Protein AF-A0A1I0MR06-F1 (afdb_monomer_lite)

Structure (mmCIF, N/CA/C/O backbone):
data_AF-A0A1I0MR06-F1
#
_entry.id   AF-A0A1I0MR06-F1
#
loop_
_atom_site.group_PDB
_atom_site.id
_atom_site.type_symbol
_atom_site.label_atom_id
_atom_site.label_alt_id
_atom_site.label_comp_id
_atom_site.label_asym_id
_atom_site.label_entity_id
_atom_site.label_seq_id
_atom_site.pdbx_PDB_ins_code
_atom_site.Cartn_x
_atom_site.Cartn_y
_atom_site.Cartn_z
_atom_site.occupancy
_atom_site.B_iso_or_equiv
_atom_site.auth_seq_id
_atom_site.auth_comp_id
_atom_site.auth_asym_id
_atom_site.auth_atom_id
_atom_site.pdbx_PDB_model_num
ATOM 1 N N . MET A 1 1 ? -13.288 5.487 39.002 1.00 50.72 1 MET A N 1
ATOM 2 C CA . MET A 1 1 ? -13.204 6.489 37.911 1.00 50.72 1 MET A CA 1
ATOM 3 C C . MET A 1 1 ? -11.784 6.745 37.372 1.00 50.72 1 MET A C 1
ATOM 5 O O . MET A 1 1 ? -11.658 7.368 36.327 1.00 50.72 1 MET A O 1
ATOM 9 N N . THR A 1 2 ? -10.704 6.260 37.999 1.00 58.84 2 THR A N 1
ATOM 10 C CA . THR A 1 2 ? -9.310 6.475 37.533 1.00 58.84 2 THR A CA 1
ATOM 11 C C . THR A 1 2 ? -8.842 5.457 36.480 1.00 58.84 2 THR A C 1
ATOM 13 O O . THR A 1 2 ? -8.195 5.826 35.507 1.00 58.84 2 THR A O 1
ATOM 16 N N . ASN A 1 3 ? -9.241 4.186 36.611 1.00 60.47 3 ASN A N 1
ATOM 17 C CA . ASN A 1 3 ? -8.725 3.089 35.775 1.00 60.47 3 ASN A CA 1
ATOM 18 C C . ASN A 1 3 ? -9.243 3.088 34.316 1.00 60.47 3 ASN A C 1
ATOM 20 O O . ASN A 1 3 ? -8.498 2.770 33.390 1.00 60.47 3 ASN A O 1
ATOM 24 N N . GLU A 1 4 ? -10.509 3.447 34.076 1.00 62.19 4 GLU A N 1
ATOM 25 C CA . GLU A 1 4 ? -11.076 3.517 32.712 1.00 62.19 4 GLU A CA 1
ATOM 26 C C . GLU A 1 4 ? -10.505 4.683 31.902 1.00 62.19 4 GLU A C 1
ATOM 28 O O . GLU A 1 4 ? -10.145 4.518 30.734 1.00 62.19 4 GLU A O 1
ATOM 33 N N . ASN A 1 5 ? -10.326 5.836 32.551 1.00 69.75 5 ASN A N 1
ATOM 34 C CA . ASN A 1 5 ? -9.701 7.007 31.943 1.00 69.75 5 ASN A CA 1
ATOM 35 C C . ASN A 1 5 ? -8.238 6.735 31.548 1.00 69.75 5 ASN A C 1
ATOM 37 O O . ASN A 1 5 ? -7.797 7.154 30.475 1.00 69.75 5 ASN A O 1
ATOM 41 N N . GLU A 1 6 ? -7.494 5.965 32.348 1.00 76.44 6 GLU A N 1
ATOM 42 C CA . GLU A 1 6 ? -6.132 5.540 32.003 1.00 76.44 6 GLU A CA 1
ATOM 43 C C . GLU A 1 6 ? -6.080 4.574 30.811 1.00 76.44 6 GLU A C 1
ATOM 45 O O . GLU A 1 6 ? -5.211 4.707 29.941 1.00 76.44 6 GLU A O 1
ATOM 50 N N . LYS A 1 7 ? -7.013 3.616 30.721 1.00 76.38 7 LYS A N 1
ATOM 51 C CA . LYS A 1 7 ? -7.102 2.692 29.575 1.00 76.38 7 LYS A CA 1
ATOM 52 C C . LYS A 1 7 ? -7.414 3.441 28.276 1.00 76.38 7 LYS A C 1
ATOM 54 O O . LYS A 1 7 ? -6.739 3.216 27.269 1.00 76.38 7 LYS A O 1
ATOM 59 N N . LEU A 1 8 ? -8.354 4.386 28.309 1.00 74.31 8 LEU A N 1
ATOM 60 C CA . LEU A 1 8 ? -8.684 5.247 27.166 1.00 74.31 8 LEU A CA 1
ATOM 61 C C . LEU A 1 8 ? -7.497 6.112 26.720 1.00 74.31 8 LEU A C 1
ATOM 63 O O . LEU A 1 8 ? -7.237 6.251 25.522 1.00 74.31 8 LEU A O 1
ATOM 67 N N . LEU A 1 9 ? -6.730 6.656 27.668 1.00 79.31 9 LEU A N 1
ATOM 68 C CA . LEU A 1 9 ? -5.516 7.418 27.369 1.00 79.31 9 LEU A CA 1
ATOM 69 C C . LEU A 1 9 ? -4.440 6.560 26.691 1.00 79.31 9 LEU A C 1
ATOM 71 O O . LEU A 1 9 ? -3.815 7.022 25.732 1.00 79.31 9 LEU A O 1
ATOM 75 N N . LYS A 1 10 ? -4.250 5.306 27.127 1.00 82.94 10 LYS A N 1
ATOM 76 C CA . LYS A 1 10 ? -3.321 4.364 26.479 1.00 82.94 10 LYS A CA 1
ATOM 77 C C . LYS A 1 10 ? -3.727 4.079 25.034 1.00 82.94 10 LYS A C 1
ATOM 79 O O . LYS A 1 10 ? -2.883 4.193 24.148 1.00 82.94 10 LYS A O 1
ATOM 84 N N . VAL A 1 11 ? -5.009 3.806 24.776 1.00 80.00 11 VAL A N 1
ATOM 85 C CA . VAL A 1 11 ? -5.520 3.569 23.413 1.00 80.00 11 VAL A CA 1
ATOM 86 C C . VAL A 1 11 ? -5.299 4.795 22.526 1.00 80.00 11 VAL A C 1
ATOM 88 O O . VAL A 1 11 ? -4.736 4.672 21.440 1.00 80.00 11 VAL A O 1
ATOM 91 N N . LYS A 1 12 ? -5.621 6.002 23.009 1.00 79.75 12 LYS A N 1
ATOM 92 C CA . LYS A 1 12 ? -5.362 7.249 22.267 1.00 79.75 12 LYS A CA 1
ATOM 93 C C . LYS A 1 12 ? -3.882 7.459 21.960 1.00 79.75 12 LYS A C 1
ATOM 95 O O . LYS A 1 12 ? -3.549 7.931 20.871 1.00 79.75 12 LYS A O 1
ATOM 100 N N . LYS A 1 13 ? -2.989 7.129 22.897 1.00 84.75 13 LYS A N 1
ATOM 101 C CA . LYS A 1 13 ? -1.538 7.218 22.687 1.00 84.75 13 LYS A CA 1
ATOM 102 C C . LYS A 1 13 ? -1.085 6.249 21.593 1.00 84.75 13 LYS A C 1
ATOM 104 O O . LYS A 1 13 ? -0.349 6.669 20.703 1.00 84.75 13 LYS A O 1
ATOM 109 N N . SER A 1 14 ? -1.583 5.013 21.602 1.00 85.75 14 SER A N 1
ATOM 110 C CA . SER A 1 14 ? -1.314 4.030 20.547 1.00 85.75 14 SER A CA 1
ATOM 111 C C . SER A 1 14 ? -1.846 4.486 19.188 1.00 85.75 14 SER A C 1
ATOM 113 O O . SER A 1 14 ? -1.098 4.479 18.217 1.00 85.75 14 SER A O 1
ATOM 115 N N . CYS A 1 15 ? -3.082 4.991 19.105 1.00 84.19 15 CYS A N 1
ATOM 116 C CA . CYS A 1 15 ? -3.634 5.532 17.857 1.00 84.19 15 CYS A CA 1
ATOM 117 C C . CYS A 1 15 ? -2.796 6.701 17.312 1.00 84.19 15 CYS A C 1
ATOM 119 O O . CYS A 1 15 ? -2.557 6.787 16.109 1.00 84.19 15 CYS A O 1
ATOM 121 N N . LYS A 1 16 ? -2.307 7.595 18.185 1.00 87.44 16 LYS A N 1
ATOM 122 C CA . LYS A 1 16 ? -1.395 8.678 17.784 1.00 87.44 16 LYS A CA 1
ATOM 123 C C . LYS A 1 16 ? -0.060 8.141 17.269 1.00 87.44 16 LYS A C 1
ATOM 125 O O . LYS A 1 16 ? 0.420 8.639 16.255 1.00 87.44 16 LYS A O 1
ATOM 130 N N . ALA A 1 17 ? 0.517 7.136 17.926 1.00 88.62 17 ALA A N 1
ATOM 131 C CA . ALA A 1 17 ? 1.753 6.504 17.473 1.00 88.62 17 ALA A CA 1
ATOM 132 C C . ALA A 1 17 ? 1.581 5.879 16.080 1.00 88.62 17 ALA A C 1
ATOM 134 O O . ALA A 1 17 ? 2.386 6.149 15.192 1.00 88.62 17 ALA A O 1
ATOM 135 N N . VAL A 1 18 ? 0.484 5.149 15.852 1.00 88.38 18 VAL A N 1
ATOM 136 C CA . VAL A 1 18 ? 0.168 4.569 14.537 1.00 88.38 18 VAL A CA 1
ATOM 137 C C . VAL A 1 18 ? 0.016 5.656 13.471 1.00 88.38 18 VAL A C 1
ATOM 139 O O . VAL A 1 18 ? 0.595 5.529 12.398 1.00 88.38 18 VAL A O 1
ATOM 142 N N . CYS A 1 19 ? -0.669 6.767 13.767 1.00 89.50 19 CYS A N 1
ATOM 143 C CA . CYS A 1 19 ? -0.759 7.905 12.845 1.00 89.50 19 CYS A CA 1
ATOM 144 C C . CYS A 1 19 ? 0.613 8.477 12.455 1.00 89.50 19 CYS A C 1
ATOM 146 O O . CYS A 1 19 ? 0.803 8.873 11.306 1.00 89.50 19 CYS A O 1
ATOM 148 N N . ILE A 1 20 ? 1.556 8.558 13.400 1.00 91.50 20 ILE A N 1
ATOM 149 C CA . ILE A 1 20 ? 2.910 9.064 13.137 1.00 91.50 20 ILE A CA 1
ATOM 150 C C . ILE A 1 20 ? 3.670 8.081 12.246 1.00 91.50 20 ILE A C 1
ATOM 152 O O . ILE A 1 20 ? 4.206 8.490 11.219 1.00 91.50 20 ILE A O 1
ATOM 156 N N . VAL A 1 21 ? 3.666 6.794 12.597 1.00 92.19 21 VAL A N 1
ATOM 157 C CA . VAL A 1 21 ? 4.351 5.748 11.823 1.00 92.19 21 VAL A CA 1
ATOM 158 C C . VAL A 1 21 ? 3.787 5.668 10.404 1.00 92.19 21 VAL A C 1
ATOM 160 O O . VAL A 1 21 ? 4.546 5.734 9.440 1.00 92.19 21 VAL A O 1
ATOM 163 N N . ALA A 1 22 ? 2.461 5.627 10.258 1.00 90.38 22 ALA A N 1
ATOM 164 C CA . ALA A 1 22 ? 1.805 5.601 8.954 1.00 90.38 22 ALA A CA 1
ATOM 165 C C . ALA A 1 22 ? 2.115 6.858 8.125 1.00 90.38 22 ALA A C 1
ATOM 167 O O . ALA A 1 22 ? 2.281 6.770 6.911 1.00 90.38 22 ALA A O 1
ATOM 168 N N . ARG A 1 23 ? 2.254 8.033 8.759 1.00 91.44 23 ARG A N 1
ATOM 169 C CA . ARG A 1 23 ? 2.648 9.269 8.066 1.00 91.44 23 ARG A CA 1
ATOM 170 C C . ARG A 1 23 ? 4.083 9.200 7.549 1.00 91.44 23 ARG A C 1
ATOM 172 O O . ARG A 1 23 ? 4.323 9.618 6.422 1.00 91.44 23 ARG A O 1
ATOM 179 N N . ILE A 1 24 ? 5.015 8.685 8.350 1.00 93.06 24 ILE A N 1
ATOM 180 C CA . ILE A 1 24 ? 6.414 8.506 7.937 1.00 93.06 24 ILE A CA 1
ATOM 181 C C . ILE A 1 24 ? 6.484 7.545 6.745 1.00 93.06 24 ILE A C 1
ATOM 183 O O . ILE A 1 24 ? 7.087 7.879 5.727 1.00 93.06 24 ILE A O 1
ATOM 187 N N . LEU A 1 25 ? 5.803 6.399 6.837 1.00 91.94 25 LEU A N 1
ATOM 188 C CA . LEU A 1 25 ? 5.733 5.421 5.749 1.00 91.94 25 LEU A CA 1
ATOM 189 C C . LEU A 1 25 ? 5.105 6.014 4.483 1.00 91.94 25 LEU A C 1
ATOM 191 O O . LEU A 1 25 ? 5.628 5.808 3.394 1.00 91.94 25 LEU A O 1
ATOM 195 N N . MET A 1 26 ? 4.033 6.797 4.609 1.00 91.25 26 MET A N 1
ATOM 196 C CA . MET A 1 26 ? 3.413 7.470 3.466 1.00 91.25 26 MET A CA 1
ATOM 197 C C . MET A 1 26 ? 4.386 8.419 2.759 1.00 91.25 26 MET A C 1
ATOM 199 O O . MET A 1 26 ? 4.486 8.382 1.538 1.00 91.25 26 MET A O 1
ATOM 203 N N . ILE A 1 27 ? 5.116 9.252 3.510 1.00 91.88 27 ILE A N 1
ATOM 204 C CA . ILE A 1 27 ? 6.098 10.184 2.936 1.00 91.88 27 ILE A CA 1
ATOM 205 C C . ILE A 1 27 ? 7.184 9.408 2.189 1.00 91.88 27 ILE A C 1
ATOM 207 O O . ILE A 1 27 ? 7.522 9.765 1.063 1.00 91.88 27 ILE A O 1
ATOM 211 N N . PHE A 1 28 ? 7.685 8.322 2.780 1.00 92.38 28 PHE A N 1
ATOM 212 C CA . PHE A 1 28 ? 8.669 7.458 2.134 1.00 92.38 28 PHE A CA 1
ATOM 213 C C . PHE A 1 28 ? 8.146 6.877 0.809 1.00 92.38 28 PHE A C 1
ATOM 215 O O . PHE A 1 28 ? 8.839 6.942 -0.204 1.00 92.38 28 PHE A O 1
ATOM 222 N N . MET A 1 29 ? 6.899 6.395 0.781 1.00 90.62 29 MET A N 1
ATOM 223 C CA . MET A 1 29 ? 6.264 5.875 -0.439 1.00 90.62 29 MET A CA 1
ATOM 224 C C . MET A 1 29 ? 6.063 6.955 -1.510 1.00 90.62 29 MET A C 1
ATOM 226 O O . MET A 1 29 ? 6.260 6.688 -2.696 1.00 90.62 29 MET A O 1
ATOM 230 N N . ILE A 1 30 ? 5.719 8.188 -1.120 1.00 91.69 30 ILE A N 1
ATOM 231 C CA . ILE A 1 30 ? 5.597 9.321 -2.052 1.00 91.69 30 ILE A CA 1
ATOM 232 C C . ILE A 1 30 ? 6.958 9.644 -2.677 1.00 91.69 30 ILE A C 1
ATOM 234 O O . ILE A 1 30 ? 7.052 9.781 -3.895 1.00 91.69 30 ILE A O 1
ATOM 238 N N . ILE A 1 31 ? 8.021 9.713 -1.870 1.00 92.94 31 ILE A N 1
ATOM 239 C CA . ILE A 1 31 ? 9.385 9.946 -2.367 1.00 92.94 31 ILE A CA 1
ATOM 240 C C . ILE A 1 31 ? 9.799 8.825 -3.328 1.00 92.94 31 ILE A C 1
ATOM 242 O O . ILE A 1 31 ? 10.290 9.111 -4.419 1.00 92.94 31 ILE A O 1
ATOM 246 N N . GLY A 1 32 ? 9.545 7.564 -2.965 1.00 88.94 32 GLY A N 1
ATOM 247 C CA . GLY A 1 32 ? 9.812 6.409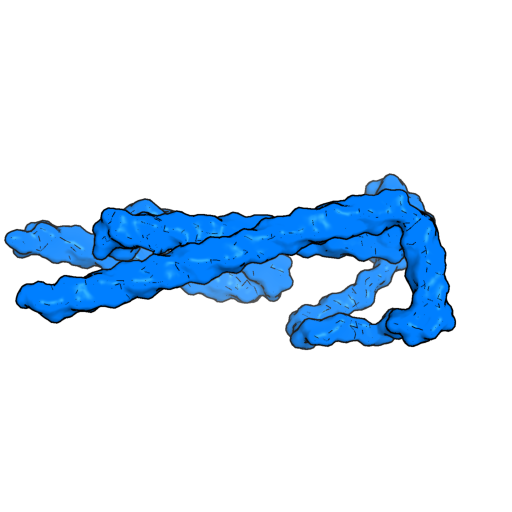 -3.825 1.00 88.94 32 GLY A CA 1
ATOM 248 C C . GLY A 1 32 ? 9.052 6.468 -5.152 1.00 88.94 32 GLY A C 1
ATOM 249 O O . GLY A 1 32 ? 9.632 6.206 -6.202 1.00 88.94 32 GLY A O 1
ATOM 250 N N . THR A 1 33 ? 7.787 6.896 -5.125 1.00 89.75 33 THR A N 1
ATOM 251 C CA . THR A 1 33 ? 6.967 7.096 -6.332 1.00 89.75 33 THR A CA 1
ATOM 252 C C . THR A 1 33 ? 7.597 8.135 -7.256 1.00 89.75 33 THR A C 1
ATOM 254 O O . THR A 1 33 ? 7.782 7.877 -8.442 1.00 89.75 33 THR A O 1
ATOM 257 N N . VAL A 1 34 ? 7.977 9.300 -6.721 1.00 92.44 34 VAL A N 1
ATOM 258 C CA . VAL A 1 34 ? 8.599 10.375 -7.510 1.00 92.44 34 VAL A CA 1
ATOM 259 C C . VAL A 1 34 ? 9.939 9.924 -8.094 1.00 92.44 34 VAL A C 1
ATOM 261 O O . VAL A 1 34 ? 10.197 10.148 -9.276 1.00 92.44 34 VAL A O 1
ATOM 264 N N . ALA A 1 35 ? 10.773 9.245 -7.303 1.00 90.38 35 ALA A N 1
ATOM 265 C CA . ALA A 1 35 ? 12.055 8.720 -7.766 1.00 90.38 35 ALA A CA 1
ATOM 266 C C . ALA A 1 35 ? 11.883 7.688 -8.893 1.00 90.38 35 ALA A C 1
ATOM 268 O O . ALA A 1 35 ? 12.589 7.758 -9.898 1.00 90.38 35 ALA A O 1
ATOM 269 N N . ALA A 1 36 ? 10.913 6.778 -8.761 1.00 88.94 36 ALA A N 1
ATOM 270 C CA . ALA A 1 36 ? 10.606 5.775 -9.775 1.00 88.94 36 ALA A CA 1
ATOM 271 C C . ALA A 1 36 ? 10.053 6.398 -11.069 1.00 88.94 36 ALA A C 1
ATOM 273 O O . ALA A 1 36 ? 10.459 5.987 -12.152 1.00 88.94 36 ALA A O 1
ATOM 274 N N . LEU A 1 37 ? 9.207 7.435 -10.983 1.00 89.81 37 LEU A N 1
ATOM 275 C CA . LEU A 1 37 ? 8.714 8.163 -12.161 1.00 89.81 37 LEU A CA 1
ATOM 276 C C . LEU A 1 37 ? 9.837 8.895 -12.906 1.00 89.81 37 LEU A C 1
ATOM 278 O O . LEU A 1 37 ? 9.914 8.819 -14.131 1.00 89.81 37 LEU A O 1
ATOM 282 N N . ILE A 1 38 ? 10.724 9.584 -12.181 1.00 90.69 38 ILE A N 1
ATOM 283 C CA . ILE A 1 38 ? 11.871 10.279 -12.784 1.00 90.69 38 ILE A CA 1
ATOM 284 C C . ILE A 1 38 ? 12.847 9.264 -13.390 1.00 90.69 38 ILE A C 1
ATOM 286 O O . ILE A 1 38 ? 13.339 9.476 -14.497 1.00 90.69 38 ILE A O 1
ATOM 290 N N . GLY A 1 39 ? 13.113 8.159 -12.687 1.00 85.25 39 GLY A N 1
ATOM 291 C CA . GLY A 1 39 ? 13.965 7.072 -13.169 1.00 85.25 39 GLY A CA 1
ATOM 292 C C . GLY A 1 39 ? 13.409 6.424 -14.436 1.00 85.25 39 GLY A C 1
ATOM 293 O O . GLY A 1 39 ? 14.113 6.352 -15.439 1.00 85.25 39 GLY A O 1
ATOM 294 N N . GLY A 1 40 ? 12.129 6.043 -14.425 1.00 82.00 40 GLY A N 1
ATOM 295 C CA . GLY A 1 40 ? 11.436 5.474 -15.581 1.00 82.00 40 GLY A CA 1
ATOM 296 C C . GLY A 1 40 ? 11.428 6.427 -16.774 1.00 82.00 40 GLY A C 1
ATOM 297 O O . GLY A 1 40 ? 11.775 6.023 -17.880 1.00 82.00 40 GLY A O 1
ATOM 298 N N . GLY A 1 41 ? 11.138 7.713 -16.544 1.00 84.44 41 GLY A N 1
ATOM 299 C CA . GLY A 1 41 ? 11.179 8.742 -17.585 1.00 84.44 41 GLY A CA 1
ATOM 300 C C . GLY A 1 41 ? 12.574 8.943 -18.186 1.00 84.44 41 GLY A C 1
ATOM 301 O O . GLY A 1 41 ? 12.703 9.064 -19.403 1.00 84.44 41 GLY A O 1
ATOM 302 N N . LYS A 1 42 ? 13.631 8.922 -17.361 1.00 84.38 42 LYS 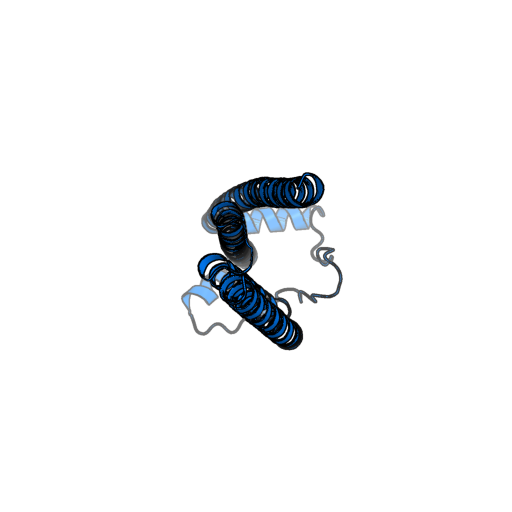A N 1
ATOM 303 C CA . LYS A 1 42 ? 15.016 9.020 -17.845 1.00 84.38 42 LYS A CA 1
ATOM 304 C C . LYS A 1 42 ? 15.423 7.811 -18.683 1.00 84.38 42 LYS A C 1
ATOM 306 O O . LYS A 1 42 ? 15.935 8.007 -19.782 1.00 84.38 42 LYS A O 1
ATOM 311 N N . ILE A 1 43 ? 15.159 6.592 -18.209 1.00 81.69 43 ILE A N 1
ATOM 312 C CA . ILE A 1 43 ? 15.479 5.357 -18.947 1.00 81.69 43 ILE A CA 1
ATOM 313 C C . ILE A 1 43 ? 14.723 5.315 -20.277 1.00 81.69 43 ILE A C 1
ATOM 315 O O . ILE A 1 43 ? 15.317 5.019 -21.313 1.00 81.69 43 ILE A O 1
ATOM 319 N N . TRP A 1 44 ? 13.449 5.713 -20.268 1.00 79.06 44 TRP A N 1
ATOM 320 C CA . TRP A 1 44 ? 12.646 5.825 -21.482 1.00 79.06 44 TRP A CA 1
ATOM 321 C C . TRP A 1 44 ? 13.229 6.844 -22.473 1.00 79.06 44 TRP A C 1
ATOM 323 O O . TRP A 1 44 ? 13.220 6.613 -23.679 1.00 79.06 44 TRP A O 1
ATOM 333 N N . SER A 1 45 ? 13.747 7.975 -21.979 1.00 80.25 45 SER A N 1
ATOM 334 C CA . SER A 1 45 ? 14.333 9.021 -22.829 1.00 80.25 45 SER A CA 1
ATOM 335 C C . SER A 1 45 ? 15.700 8.660 -23.418 1.00 80.25 45 SER A C 1
ATOM 337 O O . SER A 1 45 ? 16.013 9.123 -24.509 1.00 80.25 45 SER A O 1
ATOM 339 N N . MET A 1 46 ? 16.498 7.836 -22.726 1.00 77.19 46 MET A N 1
ATOM 340 C CA . MET A 1 46 ? 17.822 7.405 -23.199 1.00 77.19 46 MET A CA 1
ATOM 341 C C . MET A 1 46 ? 17.743 6.322 -24.285 1.00 77.19 46 MET A C 1
ATOM 343 O O . MET A 1 46 ? 18.673 6.207 -25.077 1.00 77.19 46 MET A O 1
ATOM 347 N N . GLY A 1 47 ? 16.645 5.558 -24.360 1.00 74.62 47 GLY A N 1
ATOM 348 C CA . GLY A 1 47 ? 16.385 4.609 -25.451 1.00 74.62 47 GLY A CA 1
ATOM 349 C C . GLY A 1 47 ? 17.576 3.689 -25.753 1.00 74.62 47 GLY A C 1
ATOM 350 O O . GLY A 1 47 ? 18.011 2.932 -24.888 1.00 74.62 47 GLY A O 1
ATOM 351 N N . SER A 1 48 ? 18.125 3.791 -26.966 1.00 69.62 48 SER A N 1
ATOM 352 C CA . SER A 1 48 ? 19.230 2.957 -27.462 1.00 69.62 48 SER A CA 1
ATOM 353 C C . SER A 1 48 ? 20.552 3.132 -26.709 1.00 69.62 48 SER A C 1
ATOM 355 O O . SER A 1 48 ? 21.341 2.191 -26.646 1.00 69.62 48 SER A O 1
ATOM 357 N N . ASP A 1 49 ? 20.804 4.303 -26.118 1.00 75.75 49 ASP A N 1
ATOM 358 C CA . ASP A 1 49 ? 22.043 4.560 -25.368 1.00 75.75 49 ASP A CA 1
ATOM 359 C C . ASP A 1 49 ? 22.065 3.777 -24.052 1.00 75.75 49 ASP A C 1
ATOM 361 O O . ASP A 1 49 ? 23.122 3.346 -23.586 1.00 75.75 49 ASP A O 1
ATOM 365 N N . PHE A 1 50 ? 20.884 3.557 -23.467 1.00 72.19 50 PHE A N 1
ATOM 366 C CA . PHE A 1 50 ? 20.732 2.715 -22.289 1.00 72.19 50 PHE A CA 1
ATOM 367 C C . PHE A 1 50 ? 21.017 1.251 -22.628 1.00 72.19 50 PHE A C 1
ATOM 369 O O . PHE A 1 50 ? 21.778 0.605 -21.914 1.00 72.19 50 PHE A O 1
ATOM 376 N N . ASP A 1 51 ? 20.484 0.754 -23.743 1.00 69.44 51 ASP A N 1
ATOM 377 C CA . ASP A 1 51 ? 20.689 -0.630 -24.180 1.00 69.44 51 ASP A CA 1
ATOM 378 C C . ASP A 1 51 ? 22.155 -0.894 -24.558 1.00 69.44 51 ASP A C 1
ATOM 380 O O . ASP A 1 51 ? 22.709 -1.932 -24.195 1.00 69.44 51 ASP A O 1
ATOM 384 N N . ALA A 1 52 ? 22.829 0.072 -25.190 1.00 71.56 52 ALA A N 1
ATOM 385 C CA . ALA A 1 52 ? 24.261 -0.009 -25.476 1.00 71.56 52 ALA A CA 1
ATOM 386 C C . ALA A 1 52 ? 25.115 -0.019 -24.195 1.00 71.56 52 ALA A C 1
ATOM 388 O O . ALA A 1 52 ? 26.062 -0.802 -24.087 1.00 71.56 52 ALA A O 1
ATOM 389 N N . ALA A 1 53 ? 24.772 0.810 -23.202 1.00 71.12 53 ALA A N 1
ATOM 390 C CA . ALA A 1 53 ? 25.435 0.800 -21.899 1.00 71.12 53 ALA A CA 1
ATOM 391 C C . ALA A 1 53 ? 25.167 -0.506 -21.131 1.00 71.12 53 ALA A C 1
ATOM 393 O O . ALA A 1 53 ? 26.068 -1.031 -20.478 1.00 71.12 53 ALA A O 1
ATOM 394 N N . PHE A 1 54 ? 23.960 -1.063 -21.240 1.00 66.94 54 PHE A N 1
ATOM 395 C CA . PHE A 1 54 ? 23.586 -2.323 -20.601 1.00 66.94 54 PHE A CA 1
ATOM 396 C C . PHE A 1 54 ? 24.329 -3.513 -21.220 1.00 66.94 54 PHE A C 1
ATOM 398 O O . PHE A 1 54 ? 24.911 -4.311 -20.489 1.00 66.94 54 PHE A O 1
ATOM 405 N N . ALA A 1 55 ? 24.423 -3.571 -22.551 1.00 68.56 55 ALA A N 1
ATOM 406 C CA . ALA A 1 55 ? 25.206 -4.579 -23.265 1.00 68.56 55 ALA A CA 1
ATOM 407 C C . ALA A 1 55 ? 26.708 -4.493 -22.933 1.00 68.56 55 ALA A C 1
ATOM 409 O O . ALA A 1 55 ? 27.378 -5.517 -22.806 1.00 68.56 55 ALA A O 1
ATOM 410 N N . GLN A 1 56 ? 27.249 -3.284 -22.728 1.00 66.62 56 GLN A N 1
ATOM 411 C CA . GLN A 1 56 ? 28.625 -3.108 -22.245 1.00 66.62 56 GLN A CA 1
ATOM 412 C C . GLN A 1 56 ? 28.806 -3.582 -20.797 1.00 66.62 56 GLN A C 1
ATOM 414 O O . GLN A 1 56 ? 29.846 -4.143 -20.461 1.00 66.62 56 GLN A O 1
ATOM 419 N N . LEU A 1 57 ? 27.816 -3.381 -19.926 1.00 65.00 57 LEU A N 1
ATOM 420 C CA . LEU A 1 57 ? 27.857 -3.844 -18.534 1.00 65.00 57 LEU A CA 1
ATOM 421 C C . LEU A 1 57 ? 27.710 -5.369 -18.413 1.00 65.00 57 LEU A C 1
ATOM 423 O O . LEU A 1 57 ? 28.346 -5.972 -17.545 1.00 65.00 57 LEU A O 1
ATOM 427 N N . GLU A 1 58 ? 26.937 -5.987 -19.304 1.00 65.25 58 GLU A N 1
ATOM 428 C CA . GLU A 1 58 ? 26.843 -7.441 -19.455 1.00 65.25 58 GLU A CA 1
ATOM 429 C C . GLU A 1 58 ? 28.159 -8.024 -19.994 1.00 65.25 58 GLU A C 1
ATOM 431 O O . GLU A 1 58 ? 28.699 -8.967 -19.417 1.00 65.25 58 GLU A O 1
ATOM 436 N N . ALA A 1 59 ? 28.761 -7.397 -21.012 1.00 62.97 59 ALA A N 1
ATOM 437 C CA . ALA A 1 59 ? 30.066 -7.796 -21.550 1.00 62.97 59 ALA A CA 1
ATOM 438 C C . ALA A 1 59 ? 31.213 -7.654 -20.531 1.00 62.97 59 ALA A C 1
ATOM 440 O O . ALA A 1 59 ? 32.161 -8.438 -20.547 1.00 62.97 59 ALA A O 1
ATOM 441 N N . ASN A 1 60 ? 31.112 -6.687 -19.615 1.00 66.19 60 ASN A N 1
ATOM 442 C CA . ASN A 1 60 ? 32.057 -6.495 -18.513 1.00 66.19 60 ASN A CA 1
ATOM 443 C C . ASN A 1 60 ? 31.794 -7.428 -17.312 1.00 66.19 60 ASN A C 1
ATOM 445 O O . ASN A 1 60 ? 32.497 -7.331 -16.306 1.00 66.19 60 ASN A O 1
ATOM 449 N N . GLY A 1 61 ? 30.796 -8.319 -17.389 1.00 50.56 61 GLY A N 1
ATOM 450 C CA . GLY A 1 61 ? 30.488 -9.310 -16.353 1.00 50.56 61 GLY A CA 1
ATOM 451 C C . GLY A 1 61 ? 29.953 -8.723 -15.043 1.00 50.56 61 GLY A C 1
ATOM 452 O O . GLY A 1 61 ? 29.950 -9.407 -14.024 1.00 50.56 61 GLY A O 1
ATOM 453 N N . VAL A 1 62 ? 29.519 -7.458 -15.045 1.00 56.56 62 VAL A N 1
ATOM 454 C CA . VAL A 1 62 ? 28.962 -6.784 -13.857 1.00 56.56 62 VAL A CA 1
ATOM 455 C C . VAL A 1 62 ? 27.491 -7.162 -13.651 1.00 56.56 62 VAL A C 1
ATOM 457 O O . VAL A 1 62 ? 26.990 -7.121 -12.529 1.00 56.56 62 VAL A O 1
ATOM 460 N N . VAL A 1 63 ? 26.802 -7.558 -14.724 1.00 49.78 63 VAL A N 1
ATOM 461 C CA . VAL A 1 63 ? 25.399 -7.975 -14.707 1.00 49.78 63 VAL A CA 1
ATOM 462 C C . VAL A 1 63 ? 25.300 -9.380 -15.288 1.00 49.78 63 VAL A C 1
ATOM 464 O O . VAL A 1 63 ? 25.377 -9.570 -16.497 1.00 49.78 63 VAL A O 1
ATOM 467 N N . THR A 1 64 ? 25.128 -10.376 -14.424 1.00 44.97 64 THR A N 1
ATOM 468 C CA . THR A 1 64 ? 24.817 -11.743 -14.843 1.00 44.97 64 THR A CA 1
ATOM 469 C C . THR A 1 64 ? 23.310 -11.830 -15.074 1.00 44.97 64 THR A C 1
ATOM 471 O O . THR A 1 64 ? 22.530 -11.852 -14.124 1.00 44.97 64 THR A O 1
ATOM 474 N N . THR A 1 65 ? 22.869 -11.929 -16.326 1.00 49.94 65 THR A N 1
ATOM 475 C CA . THR A 1 65 ? 21.468 -12.169 -16.743 1.00 49.94 65 THR A CA 1
ATOM 476 C C . THR A 1 65 ? 20.951 -13.572 -16.358 1.00 49.94 65 THR A C 1
ATOM 478 O O . THR A 1 65 ? 20.004 -14.094 -16.950 1.00 49.94 65 THR A O 1
ATOM 481 N N . GLY A 1 66 ? 21.564 -14.214 -15.358 1.00 43.34 66 GLY A N 1
ATOM 482 C CA . GLY A 1 66 ? 21.242 -15.548 -14.853 1.00 43.34 66 GLY A CA 1
ATOM 483 C C . GLY A 1 66 ? 20.482 -15.568 -13.528 1.00 43.34 66 GLY A C 1
ATOM 484 O O . GLY A 1 66 ? 19.737 -16.516 -13.300 1.00 43.34 66 GLY A O 1
ATOM 485 N N . ASP A 1 67 ? 20.594 -14.534 -12.693 1.00 39.50 67 ASP A N 1
ATOM 486 C CA . ASP A 1 67 ? 20.093 -14.633 -11.325 1.00 39.50 67 ASP A CA 1
ATOM 487 C C . ASP A 1 67 ? 18.789 -13.868 -11.138 1.00 39.50 67 ASP A C 1
ATOM 489 O O . ASP A 1 67 ? 18.722 -12.637 -11.140 1.00 39.50 67 ASP A O 1
ATOM 493 N N . SER A 1 68 ? 17.736 -14.664 -10.950 1.00 41.44 68 SER A N 1
ATOM 494 C CA . SER A 1 68 ? 16.513 -14.288 -10.259 1.00 41.44 68 SER A CA 1
ATOM 495 C C . SER A 1 68 ? 16.838 -13.316 -9.128 1.00 41.44 68 SER A C 1
ATOM 497 O O . SER A 1 68 ? 17.527 -13.675 -8.169 1.00 41.44 68 SER A O 1
ATOM 499 N N . PHE A 1 69 ? 16.336 -12.087 -9.243 1.00 40.06 69 PHE A N 1
ATOM 500 C CA . PHE A 1 69 ? 16.350 -11.124 -8.152 1.00 40.06 69 PHE A CA 1
ATOM 501 C C . PHE A 1 69 ? 15.787 -11.827 -6.912 1.00 40.06 69 PHE A C 1
ATOM 503 O O . PHE A 1 69 ? 14.643 -12.275 -6.936 1.00 40.06 69 PHE A O 1
ATOM 510 N N . GLY A 1 70 ? 16.616 -11.975 -5.872 1.00 34.84 70 GLY A N 1
ATOM 511 C CA . GLY A 1 70 ? 16.366 -12.752 -4.653 1.00 34.84 70 GLY A CA 1
ATOM 512 C C . GLY A 1 70 ? 15.256 -12.196 -3.756 1.00 34.84 70 GLY A C 1
ATOM 513 O O . GLY A 1 70 ? 15.467 -11.950 -2.571 1.00 34.84 70 GLY A O 1
ATOM 514 N N . GLY A 1 71 ? 14.066 -11.994 -4.312 1.00 31.22 71 GLY A N 1
ATOM 515 C CA . GLY A 1 71 ? 12.816 -11.983 -3.579 1.00 31.22 71 GLY A CA 1
ATOM 516 C C . GLY A 1 71 ? 12.357 -13.425 -3.412 1.00 31.22 71 GLY A C 1
ATOM 517 O O . GLY A 1 71 ? 12.306 -14.170 -4.383 1.00 31.22 71 GLY A O 1
ATOM 518 N N . SER A 1 72 ? 12.072 -13.808 -2.166 1.00 30.53 72 SER A N 1
ATOM 519 C CA . SER A 1 72 ? 11.376 -15.036 -1.767 1.00 30.53 72 SER A CA 1
ATOM 520 C C . SER A 1 72 ? 10.578 -15.681 -2.912 1.00 30.53 72 SER A C 1
ATOM 522 O O . SER A 1 72 ? 9.686 -15.048 -3.481 1.00 30.53 72 SER A O 1
ATOM 524 N N . SER A 1 73 ? 10.909 -16.938 -3.210 1.00 31.64 73 SER A N 1
ATOM 525 C CA . SER A 1 73 ? 10.464 -17.803 -4.315 1.00 31.64 73 SE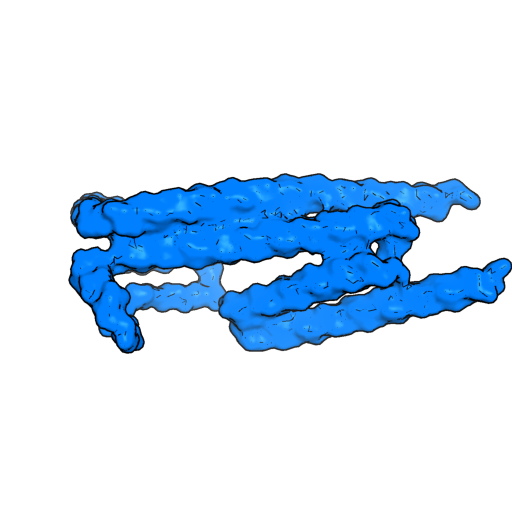R A CA 1
ATOM 526 C C . SER A 1 73 ? 8.957 -18.111 -4.382 1.00 31.64 73 SER A C 1
ATOM 528 O O . SER A 1 73 ? 8.543 -19.136 -4.921 1.00 31.64 73 SER A O 1
ATOM 530 N N . VAL A 1 74 ? 8.109 -17.228 -3.859 1.00 35.78 74 VAL A N 1
ATOM 531 C CA . VAL A 1 74 ? 6.648 -17.294 -3.986 1.00 35.78 74 VAL A CA 1
ATOM 532 C C . VAL A 1 74 ? 6.174 -16.637 -5.288 1.00 35.78 74 VAL A C 1
ATOM 534 O O . VAL A 1 74 ? 5.106 -16.973 -5.788 1.00 35.78 74 VAL A O 1
ATOM 537 N N . PHE A 1 75 ? 6.989 -15.766 -5.887 1.00 36.56 75 PHE A N 1
ATOM 538 C CA . PHE A 1 75 ? 6.725 -15.181 -7.199 1.00 36.56 75 PHE A CA 1
ATOM 539 C C . PHE A 1 75 ? 7.772 -15.693 -8.184 1.00 36.56 75 PHE A C 1
ATOM 541 O O . PHE A 1 75 ? 8.898 -15.203 -8.212 1.00 36.56 75 PHE A O 1
ATOM 548 N N . HIS A 1 76 ? 7.407 -16.699 -8.981 1.00 32.16 76 HIS A N 1
ATOM 549 C CA . HIS A 1 76 ? 8.135 -16.999 -10.210 1.00 32.16 76 HIS A CA 1
ATOM 550 C C . HIS A 1 76 ? 7.936 -15.799 -11.142 1.00 32.16 76 HIS A C 1
ATOM 552 O O . HIS A 1 76 ? 6.954 -15.719 -11.873 1.00 32.16 76 HIS A O 1
ATOM 558 N N . LEU A 1 77 ? 8.828 -14.814 -11.052 1.00 38.56 77 LEU A N 1
ATOM 559 C CA . LEU A 1 77 ? 9.032 -13.875 -12.141 1.00 38.56 77 LEU A CA 1
ATOM 560 C C . LEU A 1 77 ? 9.790 -14.664 -13.204 1.00 38.56 77 LEU A C 1
ATOM 562 O O . LEU A 1 77 ? 11.020 -14.720 -13.178 1.00 38.56 77 LEU A O 1
ATOM 566 N N . ASP A 1 78 ? 9.039 -15.342 -14.076 1.00 39.91 78 ASP A N 1
ATOM 567 C CA . ASP A 1 78 ? 9.589 -15.841 -15.330 1.00 39.91 78 ASP A CA 1
ATOM 568 C C . ASP A 1 78 ? 10.387 -14.703 -15.965 1.00 39.91 78 ASP A C 1
ATOM 570 O O . ASP A 1 78 ? 9.934 -13.549 -15.979 1.00 39.91 78 ASP A O 1
ATOM 574 N N . LYS A 1 79 ? 11.597 -15.019 -16.445 1.00 42.06 79 LYS A N 1
ATOM 575 C CA . LYS A 1 79 ? 12.352 -14.111 -17.307 1.00 42.06 79 LYS A CA 1
ATOM 576 C C . LYS A 1 79 ? 11.367 -13.582 -18.338 1.00 42.06 79 LYS A C 1
ATOM 578 O O . LYS A 1 79 ? 10.783 -14.366 -19.081 1.00 42.06 79 LYS A O 1
ATOM 583 N N . PHE A 1 80 ? 11.138 -12.273 -18.314 1.00 47.88 80 PHE A N 1
ATOM 584 C CA . PHE A 1 80 ? 10.251 -11.623 -19.261 1.00 47.88 80 PHE A CA 1
ATOM 585 C C . PHE A 1 80 ? 10.914 -11.788 -20.625 1.00 47.88 80 PHE A C 1
ATOM 587 O O . PHE A 1 80 ? 11.869 -11.081 -20.923 1.00 47.88 80 PHE A O 1
ATOM 594 N N . ASP A 1 81 ? 10.503 -12.813 -21.366 1.00 45.75 81 ASP A N 1
ATOM 595 C CA . ASP A 1 81 ? 11.046 -13.159 -22.668 1.00 45.75 81 ASP A CA 1
ATOM 596 C C . ASP A 1 81 ? 10.398 -12.217 -23.690 1.00 45.75 81 ASP A C 1
ATOM 598 O O . ASP A 1 81 ? 9.206 -12.374 -23.993 1.00 45.75 81 ASP A O 1
ATOM 602 N N . PRO A 1 82 ? 11.111 -11.173 -24.154 1.00 48.12 82 PRO A N 1
ATOM 603 C CA . PRO A 1 82 ? 10.536 -10.177 -25.050 1.00 48.12 82 PRO A CA 1
ATOM 604 C C . PRO A 1 82 ? 10.054 -10.805 -26.367 1.00 48.12 82 PRO A C 1
ATOM 606 O O . PRO A 1 82 ? 9.112 -10.285 -26.966 1.00 48.12 82 PRO A O 1
ATOM 609 N N . ASP A 1 83 ? 10.597 -11.965 -26.752 1.00 51.00 83 ASP A N 1
ATOM 610 C CA . ASP A 1 83 ? 10.218 -12.702 -27.961 1.00 51.00 83 ASP A CA 1
ATOM 611 C C . ASP A 1 83 ? 8.813 -13.334 -27.875 1.00 51.00 83 ASP A C 1
ATOM 613 O O . ASP A 1 83 ? 8.192 -13.627 -28.900 1.00 51.00 83 ASP A O 1
ATOM 617 N N . ASN A 1 84 ? 8.259 -13.501 -26.668 1.00 50.06 84 ASN A N 1
ATOM 618 C CA . ASN A 1 84 ? 6.935 -14.095 -26.441 1.00 50.06 84 ASN A CA 1
ATOM 619 C C . ASN A 1 84 ? 5.800 -13.065 -26.262 1.00 50.06 84 ASN A C 1
ATOM 621 O O . ASN A 1 84 ? 4.641 -13.437 -26.050 1.00 50.06 84 ASN A O 1
ATOM 625 N N . ILE A 1 85 ? 6.080 -11.762 -26.379 1.00 50.72 85 ILE A N 1
ATOM 626 C CA . ILE A 1 85 ? 5.078 -10.701 -26.205 1.00 50.72 85 ILE A CA 1
ATOM 627 C C . ILE A 1 85 ? 4.335 -10.449 -27.527 1.00 50.72 85 ILE A C 1
ATOM 629 O O . ILE A 1 85 ? 4.693 -9.593 -28.337 1.00 50.72 85 ILE A O 1
ATOM 633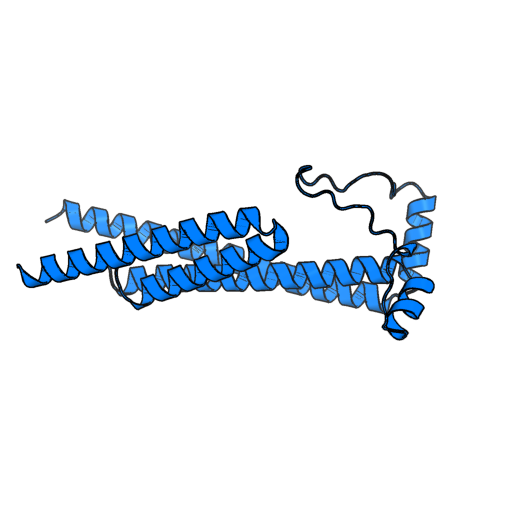 N N . GLN A 1 86 ? 3.224 -11.158 -27.741 1.00 45.44 86 GLN A N 1
ATOM 634 C CA . GLN A 1 86 ? 2.291 -10.837 -28.826 1.00 45.44 86 GLN A CA 1
ATOM 635 C C . GLN A 1 86 ? 1.442 -9.609 -28.462 1.00 45.44 86 GLN A C 1
ATOM 637 O O . GLN A 1 86 ? 0.324 -9.727 -27.966 1.00 45.44 86 GLN A O 1
ATOM 642 N N . THR A 1 87 ? 1.965 -8.405 -28.709 1.00 45.44 87 THR A N 1
ATOM 643 C CA . THR A 1 87 ? 1.170 -7.169 -28.620 1.00 45.44 87 THR A CA 1
ATOM 644 C C . THR A 1 87 ? 0.553 -6.828 -29.975 1.00 45.44 87 THR A C 1
ATOM 646 O O . THR A 1 87 ? 1.226 -6.780 -31.002 1.00 45.44 87 THR A O 1
ATOM 649 N N . SER A 1 88 ? -0.755 -6.569 -29.984 1.00 44.72 88 SER A N 1
ATOM 650 C CA . SER A 1 88 ? -1.535 -6.143 -31.158 1.00 44.72 88 SER A CA 1
ATOM 651 C C . SER A 1 88 ? -1.407 -4.640 -31.461 1.00 44.72 88 SER A C 1
ATOM 653 O O . SER A 1 88 ? -2.091 -4.125 -32.343 1.00 44.72 88 SER A O 1
ATOM 655 N N . VAL A 1 89 ? -0.522 -3.931 -30.748 1.00 50.28 89 VAL A N 1
ATOM 656 C CA . VAL A 1 89 ? -0.267 -2.494 -30.915 1.00 50.28 89 VAL A CA 1
ATOM 657 C C . VAL A 1 89 ? 1.075 -2.298 -31.639 1.00 50.28 89 VAL A C 1
ATOM 659 O O . VAL A 1 89 ? 2.125 -2.508 -31.030 1.00 50.28 89 VAL A O 1
ATOM 662 N N . PRO A 1 90 ? 1.080 -1.863 -32.914 1.00 54.44 90 PRO A N 1
ATOM 663 C CA . PRO A 1 90 ? 2.291 -1.819 -33.743 1.00 54.44 90 PRO A CA 1
ATOM 664 C C . PRO A 1 90 ? 3.395 -0.900 -33.190 1.00 54.44 90 PRO A C 1
ATOM 666 O O . PRO A 1 90 ? 4.569 -1.238 -33.286 1.00 54.44 90 PRO A O 1
ATOM 669 N N . ALA A 1 91 ? 3.031 0.198 -32.518 1.00 56.19 91 ALA A N 1
ATOM 670 C CA . ALA A 1 91 ? 3.993 1.126 -31.912 1.00 56.19 91 ALA A CA 1
ATOM 671 C C . ALA A 1 91 ? 4.754 0.541 -30.703 1.00 56.19 91 ALA A C 1
ATOM 673 O O . ALA A 1 91 ? 5.854 0.989 -30.387 1.00 56.19 91 ALA A O 1
ATOM 674 N N . ILE A 1 92 ? 4.169 -0.444 -30.010 1.00 55.94 92 ILE A N 1
ATOM 675 C CA . ILE A 1 92 ? 4.812 -1.118 -28.872 1.00 55.94 92 ILE A CA 1
ATOM 676 C C . ILE A 1 92 ? 5.790 -2.175 -29.385 1.00 55.94 92 ILE A C 1
ATOM 678 O O . ILE A 1 92 ? 6.874 -2.321 -28.832 1.00 55.94 92 ILE A O 1
ATOM 682 N N . ARG A 1 93 ? 5.444 -2.853 -30.485 1.00 54.16 93 ARG A N 1
ATOM 683 C CA . ARG A 1 93 ? 6.284 -3.882 -31.102 1.00 54.16 93 ARG A CA 1
ATOM 684 C C . ARG A 1 93 ? 7.551 -3.311 -31.738 1.00 54.16 93 ARG A C 1
ATOM 686 O O . ARG A 1 93 ? 8.629 -3.820 -31.480 1.00 54.16 93 ARG A O 1
ATOM 693 N N . GLU A 1 94 ? 7.446 -2.190 -32.449 1.00 56.72 94 GLU A N 1
ATOM 694 C CA . GLU A 1 94 ? 8.614 -1.509 -33.030 1.00 56.72 94 GLU A CA 1
ATOM 695 C C . GLU A 1 94 ? 9.605 -1.022 -31.955 1.00 56.72 94 GLU A C 1
ATOM 697 O O . GLU A 1 94 ? 10.818 -1.110 -32.132 1.00 56.72 94 GLU A O 1
ATOM 702 N N . LYS A 1 95 ? 9.102 -0.556 -30.804 1.00 53.69 95 LYS A N 1
ATOM 703 C CA . LYS A 1 95 ? 9.922 -0.152 -29.648 1.00 53.69 95 LYS A CA 1
ATOM 704 C C . LYS A 1 95 ? 10.548 -1.338 -28.910 1.00 53.69 95 LYS A C 1
ATOM 706 O O . LYS A 1 95 ? 11.659 -1.201 -28.405 1.00 53.69 95 LYS A O 1
ATOM 711 N N . LEU A 1 96 ? 9.854 -2.473 -28.858 1.00 56.41 96 LEU A N 1
ATOM 712 C CA . LEU A 1 96 ? 10.349 -3.704 -28.244 1.00 56.41 96 LEU A CA 1
ATOM 713 C C . LEU A 1 96 ? 11.442 -4.364 -29.100 1.00 56.41 96 LEU A C 1
ATOM 715 O O . LEU A 1 96 ? 12.438 -4.818 -28.549 1.00 56.41 96 LEU A O 1
ATOM 719 N N . ASP A 1 97 ? 11.300 -4.327 -30.428 1.00 56.41 97 ASP A N 1
ATOM 720 C CA . ASP A 1 97 ? 12.283 -4.875 -31.373 1.00 56.41 97 ASP A CA 1
ATOM 721 C C . ASP A 1 97 ? 13.549 -3.998 -31.485 1.00 56.41 97 ASP A C 1
ATOM 723 O O . ASP A 1 97 ? 14.627 -4.499 -31.798 1.00 56.41 97 ASP A O 1
ATOM 727 N N . THR A 1 98 ? 13.446 -2.685 -31.229 1.00 58.09 98 THR A N 1
ATOM 728 C CA . THR A 1 98 ? 14.584 -1.747 -31.340 1.00 58.09 98 THR A CA 1
ATOM 729 C C . THR A 1 98 ? 15.310 -1.468 -30.024 1.00 58.09 98 THR A C 1
ATOM 731 O O . THR A 1 98 ? 16.515 -1.215 -30.057 1.00 58.09 98 THR A O 1
ATOM 734 N N . CYS A 1 99 ? 14.618 -1.490 -28.877 1.00 57.62 99 CYS A N 1
ATOM 735 C CA . CYS A 1 99 ? 15.202 -1.214 -27.556 1.00 57.62 99 CYS A CA 1
ATOM 736 C C . CYS A 1 99 ? 14.547 -2.064 -26.438 1.00 57.62 99 CYS A C 1
ATOM 738 O O . CYS A 1 99 ? 13.809 -1.521 -25.598 1.00 57.62 99 CYS A O 1
ATOM 740 N N . PRO A 1 100 ? 14.762 -3.394 -26.416 1.00 66.31 100 PRO A N 1
ATOM 741 C CA . PRO A 1 100 ? 14.031 -4.299 -25.531 1.00 66.31 100 PRO A CA 1
ATOM 742 C C . PRO A 1 100 ? 14.292 -4.037 -24.040 1.00 66.31 100 PRO A C 1
ATOM 744 O O . PRO A 1 100 ? 13.364 -4.126 -23.235 1.00 66.31 100 PRO A O 1
ATOM 747 N N . GLN A 1 101 ? 15.516 -3.671 -23.641 1.00 67.50 101 GLN A N 1
ATOM 748 C CA . GLN A 1 101 ? 15.870 -3.555 -22.218 1.00 67.50 101 GLN A CA 1
ATOM 749 C C . GLN A 1 101 ? 15.385 -2.226 -21.620 1.00 67.50 101 GLN A C 1
ATOM 751 O O . GLN A 1 101 ? 14.710 -2.216 -20.588 1.00 67.50 101 GLN A O 1
ATOM 756 N N . SER A 1 102 ? 15.633 -1.100 -22.294 1.00 71.62 102 SER A N 1
ATOM 757 C CA . SER A 1 102 ? 15.138 0.231 -21.917 1.00 71.62 102 SER A CA 1
ATOM 758 C C . SER A 1 102 ? 13.618 0.243 -21.729 1.00 71.62 102 SER A C 1
ATOM 760 O O . SER A 1 102 ? 13.113 0.785 -20.738 1.00 71.62 102 SER A O 1
ATOM 762 N N . PHE A 1 103 ? 12.874 -0.405 -22.630 1.00 71.38 103 PHE A N 1
ATOM 763 C CA . PHE A 1 103 ? 11.418 -0.484 -22.542 1.00 71.38 103 PHE A CA 1
ATOM 764 C C . PHE A 1 103 ? 10.950 -1.315 -21.336 1.00 71.38 103 PHE A C 1
ATOM 766 O O . PHE A 1 103 ? 10.116 -0.853 -20.558 1.00 71.38 103 PHE A O 1
ATOM 773 N N . VAL A 1 104 ? 11.514 -2.506 -21.115 1.00 74.06 104 VAL A N 1
ATOM 774 C CA . VAL A 1 104 ? 11.107 -3.380 -20.000 1.00 74.06 104 VAL A CA 1
ATOM 775 C C . VAL A 1 104 ? 11.409 -2.737 -18.642 1.00 74.06 104 VAL A C 1
ATOM 777 O O . VAL A 1 104 ? 10.530 -2.678 -17.776 1.00 74.06 104 VAL A O 1
ATOM 780 N N . TYR A 1 105 ? 12.611 -2.184 -18.454 1.00 76.19 105 TYR A N 1
ATOM 781 C CA . TYR A 1 105 ? 12.993 -1.550 -17.187 1.00 76.19 105 TYR A CA 1
ATOM 782 C C . TYR A 1 105 ? 12.197 -0.275 -16.897 1.00 76.19 105 TYR A C 1
ATOM 784 O O . TYR A 1 105 ? 11.815 -0.031 -15.749 1.00 76.19 105 TYR A O 1
ATOM 792 N N . SER A 1 106 ? 11.905 0.533 -17.917 1.00 75.12 106 SER A N 1
ATOM 793 C CA . SER A 1 106 ? 11.082 1.731 -17.738 1.00 75.12 106 SER A CA 1
ATOM 794 C C . SER A 1 106 ? 9.635 1.380 -17.382 1.00 75.12 106 SER A C 1
ATOM 796 O O . SER A 1 106 ? 9.102 1.945 -16.426 1.00 75.12 106 SER A O 1
ATOM 798 N N . VAL A 1 107 ? 9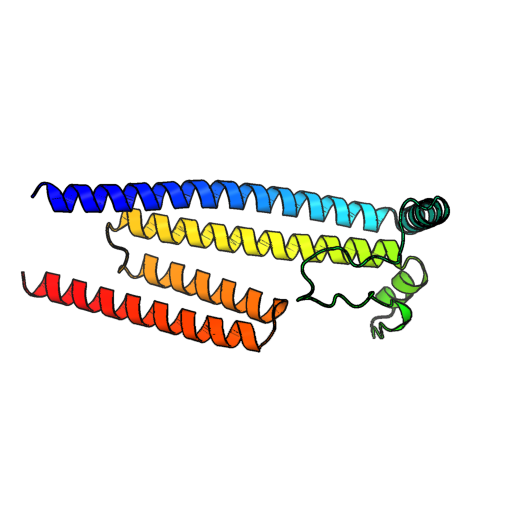.021 0.394 -18.050 1.00 78.75 107 VAL A N 1
ATOM 799 C CA . VAL A 1 107 ? 7.683 -0.118 -17.698 1.00 78.75 107 VAL A CA 1
ATOM 800 C C . VAL A 1 107 ? 7.659 -0.659 -16.268 1.00 78.75 107 VAL A C 1
ATOM 802 O O . VAL A 1 107 ? 6.738 -0.345 -15.511 1.00 78.75 107 VAL A O 1
ATOM 805 N N . TYR A 1 108 ? 8.685 -1.405 -15.853 1.00 79.81 108 TYR A N 1
ATOM 806 C CA . TYR A 1 108 ? 8.786 -1.916 -14.485 1.00 79.81 108 TYR A CA 1
ATOM 807 C C . TYR A 1 108 ? 8.865 -0.791 -13.441 1.00 79.81 108 TYR A C 1
ATOM 809 O O . TYR A 1 108 ? 8.186 -0.845 -12.410 1.00 79.81 108 TYR A O 1
ATOM 817 N N . LEU A 1 109 ? 9.637 0.267 -13.709 1.00 82.38 109 LEU A N 1
ATOM 818 C CA . LEU A 1 109 ? 9.703 1.437 -12.829 1.00 82.38 109 LEU A CA 1
ATOM 819 C C . LEU A 1 109 ? 8.375 2.199 -12.769 1.00 82.38 109 LEU A C 1
ATOM 821 O O . LEU A 1 109 ? 7.971 2.611 -11.682 1.00 82.38 109 LEU A O 1
ATOM 825 N N . PHE A 1 110 ? 7.656 2.336 -13.886 1.00 83.88 110 PHE A N 1
ATOM 826 C CA . PHE A 1 110 ? 6.321 2.942 -13.891 1.00 83.88 110 PHE A CA 1
ATOM 827 C C . PHE A 1 110 ? 5.296 2.103 -13.117 1.00 83.88 110 PHE A C 1
ATOM 829 O O . PHE A 1 110 ? 4.522 2.654 -12.333 1.00 83.88 110 PHE A O 1
ATOM 836 N N . MET A 1 111 ? 5.326 0.777 -13.263 1.00 83.06 111 MET A N 1
ATOM 837 C CA . MET A 1 111 ? 4.487 -0.139 -12.482 1.00 83.06 111 MET A CA 1
ATOM 838 C C . MET A 1 111 ? 4.799 -0.044 -10.986 1.00 83.06 111 MET A C 1
ATOM 840 O O . MET A 1 111 ? 3.889 0.091 -10.167 1.00 83.06 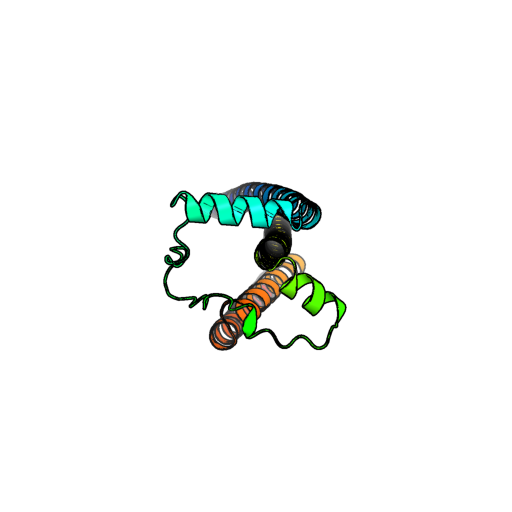111 MET A O 1
ATOM 844 N N . THR A 1 112 ? 6.083 -0.027 -10.625 1.00 81.94 112 THR A N 1
ATOM 845 C CA . THR A 1 112 ? 6.534 0.131 -9.234 1.00 81.94 112 THR A CA 1
ATOM 846 C C . THR A 1 112 ? 6.092 1.478 -8.657 1.00 81.94 112 THR A C 1
ATOM 848 O O . THR A 1 112 ? 5.606 1.535 -7.527 1.00 81.94 112 THR A O 1
ATOM 851 N N . ALA A 1 113 ? 6.178 2.560 -9.439 1.00 86.62 113 ALA A N 1
ATOM 852 C CA . ALA A 1 113 ? 5.654 3.868 -9.051 1.00 86.62 113 ALA A CA 1
ATOM 853 C C . ALA A 1 113 ? 4.140 3.817 -8.791 1.00 86.62 113 ALA A C 1
ATOM 855 O O . ALA A 1 113 ? 3.674 4.345 -7.782 1.00 86.62 113 ALA A O 1
ATOM 856 N N . GLY A 1 114 ? 3.381 3.133 -9.653 1.00 86.00 114 GLY A N 1
ATOM 857 C CA . GLY A 1 114 ? 1.947 2.913 -9.468 1.00 86.00 114 GLY A CA 1
ATOM 858 C C . GLY A 1 114 ? 1.630 2.190 -8.157 1.00 86.00 114 GLY A C 1
ATOM 859 O O . GLY A 1 114 ? 0.803 2.663 -7.377 1.00 86.00 114 GLY A O 1
ATOM 860 N N . VAL A 1 115 ? 2.331 1.094 -7.858 1.00 85.56 115 VAL A N 1
ATOM 861 C CA . VAL A 1 115 ? 2.145 0.337 -6.606 1.00 85.56 115 VAL A CA 1
ATOM 862 C C . VAL A 1 115 ? 2.476 1.195 -5.381 1.00 85.56 115 VAL A C 1
ATOM 864 O O . VAL A 1 115 ? 1.683 1.249 -4.438 1.00 85.56 115 VAL A O 1
ATOM 867 N N . CYS A 1 116 ? 3.599 1.919 -5.395 1.00 87.94 116 CYS A N 1
ATOM 868 C CA . CYS A 1 116 ? 3.981 2.829 -4.312 1.00 87.94 116 CYS A CA 1
ATOM 869 C C . CYS A 1 116 ? 2.944 3.942 -4.091 1.00 87.94 116 CYS A C 1
ATOM 871 O O . CYS A 1 116 ? 2.612 4.251 -2.943 1.00 87.94 116 CYS A O 1
ATOM 873 N N . ALA A 1 117 ? 2.380 4.503 -5.165 1.00 89.38 117 ALA A N 1
ATOM 874 C CA . ALA A 1 117 ? 1.338 5.521 -5.083 1.00 89.38 117 ALA A CA 1
ATOM 875 C C . ALA A 1 117 ? 0.066 4.976 -4.417 1.00 89.38 117 ALA A C 1
ATOM 877 O O . ALA A 1 117 ? -0.493 5.608 -3.517 1.00 89.38 117 ALA A O 1
ATOM 878 N N . VAL A 1 118 ? -0.366 3.774 -4.804 1.00 88.25 118 VAL A N 1
ATOM 879 C CA . VAL A 1 118 ? -1.531 3.115 -4.201 1.00 88.25 118 VAL A CA 1
ATOM 880 C C . VAL A 1 118 ? -1.279 2.820 -2.718 1.00 88.25 118 VAL A C 1
ATOM 882 O O . VAL A 1 118 ? -2.135 3.107 -1.882 1.00 88.25 118 VAL A O 1
ATOM 885 N N . LEU A 1 119 ? -0.095 2.321 -2.353 1.00 87.44 119 LEU A N 1
ATOM 886 C CA . LEU A 1 119 ? 0.265 2.090 -0.949 1.00 87.44 119 LEU A CA 1
ATOM 887 C C . LEU A 1 119 ? 0.278 3.388 -0.128 1.00 87.44 119 LEU A C 1
ATOM 889 O O . LEU A 1 119 ? -0.170 3.390 1.021 1.00 87.44 119 LEU A O 1
ATOM 893 N N . ALA A 1 120 ? 0.726 4.504 -0.707 1.00 90.69 120 ALA A N 1
ATOM 894 C CA . ALA A 1 120 ? 0.642 5.811 -0.060 1.00 90.69 120 ALA A CA 1
ATOM 895 C C . ALA A 1 120 ? -0.819 6.219 0.211 1.00 90.69 120 ALA A C 1
ATOM 897 O O . ALA A 1 120 ? -1.125 6.702 1.305 1.00 90.69 120 ALA A O 1
ATOM 898 N N . LEU A 1 121 ? -1.739 5.961 -0.729 1.00 90.31 121 LEU A N 1
ATOM 899 C CA . LEU A 1 121 ? -3.175 6.190 -0.527 1.00 90.31 121 LEU A CA 1
ATOM 900 C C . LEU A 1 121 ? -3.734 5.331 0.614 1.00 90.31 121 LEU A C 1
ATOM 902 O O . LEU A 1 121 ? -4.443 5.856 1.475 1.00 90.31 121 LEU A O 1
ATOM 906 N N . VAL A 1 122 ? -3.369 4.045 0.678 1.00 89.75 122 VAL A N 1
ATOM 907 C CA . VAL A 1 122 ? -3.771 3.152 1.780 1.00 89.75 122 VAL A CA 1
ATOM 908 C C . VAL A 1 122 ? -3.291 3.700 3.123 1.00 89.75 122 VAL A C 1
ATOM 910 O O . VAL A 1 122 ? -4.082 3.808 4.058 1.00 89.75 122 VAL A O 1
ATOM 913 N N . MET A 1 123 ? -2.029 4.125 3.226 1.00 90.25 123 MET A N 1
ATOM 914 C CA . MET A 1 123 ? -1.506 4.741 4.454 1.00 90.25 123 MET A CA 1
ATOM 915 C C . MET A 1 123 ? -2.259 6.030 4.818 1.00 90.25 123 MET A C 1
ATOM 917 O O . MET A 1 123 ? -2.508 6.294 5.997 1.00 90.25 123 MET A O 1
ATOM 921 N N . GLY A 1 124 ? -2.682 6.816 3.824 1.00 90.12 124 GLY A N 1
ATOM 922 C CA . GLY A 1 124 ? -3.560 7.971 4.016 1.00 90.12 124 GLY A CA 1
ATOM 923 C C . GLY A 1 124 ? -4.908 7.599 4.642 1.00 90.12 124 GLY A C 1
ATOM 924 O O . GLY A 1 124 ? -5.328 8.235 5.614 1.00 90.12 124 GLY A O 1
ATOM 925 N N . LEU A 1 125 ? -5.552 6.539 4.145 1.00 88.88 125 LEU A N 1
ATOM 926 C CA . LEU A 1 125 ? -6.820 6.023 4.677 1.00 88.88 125 LEU A CA 1
ATOM 927 C C . LEU A 1 125 ? -6.672 5.455 6.096 1.00 88.88 125 LEU A C 1
ATOM 929 O O . LEU A 1 125 ? -7.520 5.710 6.956 1.00 88.88 125 LEU A O 1
ATOM 933 N N . VAL A 1 126 ? -5.563 4.767 6.383 1.00 89.75 126 VAL A N 1
ATOM 934 C CA . VAL A 1 126 ? -5.227 4.297 7.737 1.00 89.75 126 VAL A CA 1
ATOM 935 C C . VAL A 1 126 ? -5.157 5.481 8.705 1.00 89.75 126 VAL A C 1
ATOM 937 O O . VAL A 1 126 ? -5.812 5.475 9.748 1.00 89.75 126 VAL A O 1
ATOM 940 N N . ILE A 1 127 ? -4.431 6.546 8.353 1.00 90.69 127 ILE A N 1
ATOM 941 C CA . ILE A 1 127 ? -4.340 7.750 9.194 1.00 90.69 127 ILE A CA 1
ATOM 942 C C . ILE A 1 127 ? -5.710 8.402 9.381 1.00 90.69 127 ILE A C 1
ATOM 944 O O . ILE A 1 127 ? -6.021 8.849 10.486 1.00 90.69 127 ILE A O 1
ATOM 948 N N . ALA A 1 128 ? -6.522 8.483 8.325 1.00 88.12 128 ALA A N 1
ATOM 949 C CA . ALA A 1 128 ? -7.868 9.042 8.407 1.00 88.12 128 ALA A CA 1
ATOM 950 C C . ALA A 1 128 ? -8.743 8.246 9.391 1.00 88.12 128 ALA A C 1
ATOM 952 O O . ALA A 1 128 ? -9.365 8.843 10.272 1.00 88.12 128 ALA A O 1
ATOM 953 N N . THR A 1 129 ? -8.680 6.914 9.321 1.00 87.81 129 THR A N 1
ATOM 954 C CA . THR A 1 129 ? -9.368 5.998 10.240 1.00 87.81 129 THR A CA 1
ATOM 955 C C . THR A 1 129 ? -8.954 6.262 11.688 1.00 87.81 129 THR A C 1
ATOM 957 O O . THR A 1 129 ? -9.793 6.570 12.531 1.00 87.81 129 THR A O 1
ATOM 960 N N . PHE A 1 130 ? -7.653 6.245 11.997 1.00 87.25 130 PHE A N 1
ATOM 961 C CA . PHE A 1 130 ? -7.176 6.472 13.366 1.00 87.25 130 PHE A CA 1
ATOM 962 C C . PHE A 1 130 ? -7.466 7.889 13.879 1.00 87.25 130 PHE A C 1
ATOM 964 O O . PHE A 1 130 ? -7.749 8.070 15.065 1.00 87.25 130 PHE A O 1
ATOM 971 N N . LYS A 1 131 ? -7.461 8.904 13.007 1.00 87.19 131 LYS A N 1
ATOM 972 C CA . LYS A 1 131 ? -7.914 10.255 13.366 1.00 87.19 131 LYS A CA 1
ATOM 973 C C . LYS A 1 131 ? -9.403 10.291 13.703 1.00 87.19 131 LYS A C 1
ATOM 975 O O . LYS A 1 131 ? -9.764 10.968 14.664 1.00 87.19 131 LYS A O 1
ATOM 980 N N . ALA A 1 132 ? -10.247 9.569 12.965 1.00 86.44 132 ALA A N 1
ATOM 981 C CA . ALA A 1 132 ? -11.674 9.462 13.264 1.00 86.44 132 ALA A CA 1
ATOM 982 C C . ALA A 1 132 ? -11.912 8.810 14.636 1.00 86.44 132 ALA A C 1
ATOM 984 O O . ALA A 1 132 ? -12.690 9.334 15.431 1.00 86.44 132 ALA A O 1
ATOM 985 N N . ILE A 1 133 ? -11.163 7.750 14.961 1.00 85.88 133 ILE A N 1
ATOM 986 C CA . ILE A 1 133 ? -11.216 7.084 16.275 1.00 85.88 133 ILE A CA 1
ATOM 987 C C . ILE A 1 133 ? -10.814 8.050 17.399 1.00 85.88 133 ILE A C 1
ATOM 989 O O . ILE A 1 133 ? -11.503 8.154 18.412 1.00 85.88 133 ILE A O 1
ATOM 993 N N . ILE A 1 134 ? -9.719 8.800 17.223 1.00 85.50 134 ILE A N 1
ATOM 994 C CA . ILE A 1 134 ? -9.263 9.780 18.223 1.00 85.50 134 ILE A CA 1
ATOM 995 C C . ILE A 1 134 ? -10.297 10.897 18.413 1.00 85.50 134 ILE A C 1
ATOM 997 O O . ILE A 1 134 ? -10.500 11.336 19.544 1.00 85.50 134 ILE A O 1
ATOM 1001 N N . LYS A 1 135 ? -10.933 11.361 17.329 1.00 86.75 135 LYS A N 1
ATOM 1002 C CA . LYS A 1 135 ? -11.930 12.439 17.364 1.00 86.75 135 LYS A CA 1
ATOM 1003 C C . LYS A 1 135 ? -13.204 12.015 18.098 1.00 86.75 135 LYS A C 1
ATOM 1005 O O . LYS A 1 135 ? -13.705 12.783 18.909 1.00 86.75 135 LYS A O 1
ATOM 1010 N N . ASN A 1 136 ? -13.701 10.811 17.825 1.00 81.44 136 ASN A N 1
ATOM 1011 C CA . ASN A 1 136 ? -14.967 10.324 18.376 1.00 81.44 136 ASN A CA 1
ATOM 1012 C C . ASN A 1 136 ? -14.806 9.565 19.703 1.00 81.44 136 ASN A C 1
ATOM 1014 O O . ASN A 1 136 ? -15.798 9.157 20.288 1.00 81.44 136 ASN A O 1
ATOM 1018 N N . ASN A 1 137 ? -13.574 9.359 20.188 1.00 79.75 137 ASN A N 1
ATOM 1019 C CA . ASN A 1 137 ? -13.243 8.587 21.397 1.00 79.75 137 ASN A CA 1
ATOM 1020 C C . ASN A 1 137 ? -13.709 7.117 21.397 1.00 79.75 137 ASN A C 1
ATOM 1022 O O . ASN A 1 137 ? -13.490 6.421 22.385 1.00 79.75 137 ASN A O 1
ATOM 1026 N N . THR A 1 138 ? -14.287 6.632 20.297 1.00 79.75 138 THR A N 1
ATOM 1027 C CA . THR A 1 138 ? -14.733 5.252 20.105 1.00 79.75 138 THR A CA 1
ATOM 1028 C C . THR A 1 138 ? -14.358 4.764 18.702 1.00 79.75 138 THR A C 1
ATOM 1030 O O . THR A 1 138 ? -14.453 5.530 17.732 1.00 79.75 138 THR A O 1
ATOM 1033 N N . PRO A 1 139 ? -13.922 3.500 18.554 1.00 78.06 139 PRO A N 1
ATOM 1034 C CA . PRO A 1 139 ? -13.703 2.899 17.246 1.00 78.06 139 PRO A CA 1
ATOM 1035 C C . PRO A 1 139 ? -15.008 2.525 16.530 1.00 78.06 139 PRO A C 1
ATOM 1037 O O . PRO A 1 139 ? -14.996 2.361 15.313 1.00 78.06 139 PRO A O 1
ATOM 1040 N N . PHE A 1 140 ? -16.136 2.448 17.239 1.00 83.69 140 PHE A N 1
ATOM 1041 C CA . PHE A 1 140 ? -17.421 2.007 16.686 1.00 83.69 140 PHE A CA 1
ATOM 1042 C C . PHE A 1 140 ? -18.288 3.168 16.188 1.00 83.69 140 PHE A C 1
ATOM 1044 O O . PHE A 1 140 ? -19.497 3.205 16.387 1.00 83.69 140 PHE A O 1
ATOM 1051 N N . CYS A 1 141 ? -17.665 4.142 15.529 1.00 82.50 141 CYS A N 1
ATOM 1052 C CA . CYS A 1 141 ? -18.378 5.232 14.872 1.00 82.50 141 CYS A CA 1
ATOM 1053 C C . CYS A 1 141 ? -18.438 5.001 13.358 1.00 82.50 141 CYS A C 1
ATOM 1055 O O . CYS A 1 141 ? -17.472 4.530 12.757 1.00 82.50 141 CYS A O 1
ATOM 1057 N N . ASP A 1 142 ? -19.541 5.400 12.723 1.00 85.38 142 ASP A N 1
ATOM 1058 C CA . ASP A 1 142 ? -19.734 5.301 11.268 1.00 85.38 142 ASP A CA 1
ATOM 1059 C C . ASP A 1 142 ? -18.555 5.807 10.419 1.00 85.38 142 ASP A C 1
ATOM 1061 O O . ASP A 1 142 ? -18.130 5.092 9.504 1.00 85.38 142 ASP A O 1
ATOM 1065 N N . PRO A 1 143 ? -17.949 6.978 10.707 1.00 85.94 143 PRO A N 1
ATOM 1066 C CA . PRO A 1 143 ? -16.791 7.435 9.944 1.00 85.94 143 PRO A CA 1
ATOM 1067 C C . PRO A 1 143 ? -15.554 6.541 10.124 1.00 85.94 143 PRO A C 1
ATOM 1069 O O . PRO A 1 143 ? -14.805 6.365 9.169 1.00 85.94 143 PRO A O 1
ATOM 1072 N N . ALA A 1 144 ? -15.325 5.945 11.300 1.00 85.00 144 ALA A N 1
ATOM 1073 C CA . ALA A 1 144 ? -14.193 5.032 11.486 1.00 85.00 144 ALA A CA 1
ATOM 1074 C C . ALA A 1 144 ? -14.443 3.680 10.804 1.00 85.00 144 ALA A C 1
ATOM 1076 O O . ALA A 1 144 ? -13.554 3.170 10.126 1.00 85.00 144 ALA A O 1
ATOM 1077 N N . ILE A 1 145 ? -15.655 3.128 10.931 1.00 88.50 145 ILE A N 1
ATOM 1078 C CA . ILE A 1 145 ? -16.030 1.846 10.319 1.00 88.50 145 ILE A CA 1
ATOM 1079 C C . ILE A 1 145 ? -15.958 1.944 8.793 1.00 88.50 145 ILE A C 1
ATOM 1081 O O . ILE A 1 145 ? -15.342 1.091 8.154 1.00 88.50 145 ILE A O 1
ATOM 1085 N N . SER A 1 146 ? -16.529 2.996 8.200 1.00 88.12 146 SER A N 1
ATOM 1086 C CA . SER A 1 146 ? -16.497 3.202 6.746 1.00 88.12 146 SER A CA 1
ATOM 1087 C C . SER A 1 146 ? -15.069 3.355 6.214 1.00 88.12 146 SER A C 1
ATOM 1089 O O . SER A 1 146 ? -14.689 2.631 5.296 1.00 88.12 146 SER A O 1
ATOM 1091 N N . MET A 1 147 ? -14.236 4.209 6.821 1.00 87.62 147 MET A N 1
ATOM 1092 C CA . MET A 1 147 ? -12.841 4.396 6.390 1.00 87.62 147 MET A CA 1
ATOM 1093 C C . MET A 1 147 ? -11.997 3.127 6.553 1.00 87.62 147 MET A C 1
ATOM 1095 O O . MET A 1 147 ? -11.217 2.785 5.658 1.00 87.62 147 MET A O 1
ATOM 1099 N N . MET A 1 148 ? -12.177 2.390 7.651 1.00 88.94 148 MET A N 1
ATOM 1100 C CA . MET A 1 148 ? -11.474 1.127 7.869 1.00 88.94 148 MET A CA 1
ATOM 1101 C C . MET A 1 148 ? -11.879 0.077 6.830 1.00 88.94 148 MET A C 1
ATOM 1103 O O . MET A 1 148 ? -11.022 -0.599 6.268 1.00 88.94 148 MET A O 1
ATOM 1107 N N . THR A 1 149 ? -13.173 -0.016 6.527 1.00 89.25 149 THR A N 1
ATOM 1108 C CA . THR A 1 149 ? -13.701 -0.956 5.528 1.00 89.25 149 THR A CA 1
ATOM 1109 C C . THR A 1 149 ? -13.175 -0.627 4.137 1.00 89.25 149 THR A C 1
ATOM 1111 O O . THR A 1 149 ? -12.702 -1.519 3.441 1.00 89.25 149 THR A O 1
ATOM 1114 N N . ILE A 1 150 ? -13.161 0.655 3.752 1.00 89.62 150 ILE A N 1
ATOM 1115 C CA . ILE A 1 150 ? -12.570 1.100 2.482 1.00 89.62 150 ILE A CA 1
ATOM 1116 C C . ILE A 1 150 ? -11.087 0.713 2.423 1.00 89.62 150 ILE A C 1
ATOM 1118 O O . ILE A 1 150 ? -10.637 0.171 1.418 1.00 89.62 150 ILE A O 1
ATOM 1122 N N . THR A 1 151 ? -10.336 0.923 3.509 1.00 88.81 151 THR A N 1
ATOM 1123 C CA . THR A 1 151 ? -8.914 0.545 3.584 1.00 88.81 151 THR A CA 1
ATOM 1124 C C . THR A 1 151 ? -8.715 -0.955 3.338 1.00 88.81 151 THR A C 1
ATOM 1126 O O . THR A 1 151 ? -7.849 -1.344 2.556 1.00 88.81 151 THR A O 1
ATOM 1129 N N . LEU A 1 152 ? -9.534 -1.801 3.970 1.00 89.69 152 LEU A N 1
ATOM 1130 C CA . LEU A 1 152 ? -9.473 -3.257 3.823 1.00 89.69 152 LEU A CA 1
ATOM 1131 C C . LEU A 1 152 ? -9.887 -3.731 2.425 1.00 89.69 152 LEU A C 1
ATOM 1133 O O . LEU A 1 152 ? -9.257 -4.635 1.879 1.00 89.69 152 LEU A O 1
ATOM 1137 N N . ILE A 1 153 ? -10.892 -3.099 1.815 1.00 90.19 153 ILE A N 1
ATOM 1138 C CA . ILE A 1 153 ? -11.304 -3.383 0.432 1.00 90.19 153 ILE A CA 1
ATOM 1139 C C . ILE A 1 153 ? -10.171 -3.047 -0.539 1.00 90.19 153 ILE A C 1
ATOM 1141 O O . ILE A 1 153 ? -9.838 -3.866 -1.392 1.00 90.19 153 ILE A O 1
ATOM 1145 N N . VAL A 1 154 ? -9.542 -1.876 -0.392 1.00 89.44 154 VAL A N 1
ATOM 1146 C CA . VAL A 1 154 ? -8.420 -1.467 -1.251 1.00 89.44 154 VAL A CA 1
ATOM 1147 C C . VAL A 1 154 ? -7.243 -2.431 -1.094 1.00 89.44 154 VAL A C 1
ATOM 1149 O O . VAL A 1 154 ? -6.696 -2.884 -2.096 1.00 89.44 154 VAL A O 1
ATOM 1152 N N . LEU A 1 155 ? -6.892 -2.811 0.139 1.00 87.00 155 LEU A N 1
ATOM 1153 C CA . LEU A 1 155 ? -5.858 -3.820 0.392 1.00 87.00 155 LEU A CA 1
ATOM 1154 C C . LEU A 1 155 ? -6.203 -5.161 -0.257 1.00 87.00 155 LEU A C 1
ATOM 1156 O O . LEU A 1 155 ? -5.372 -5.734 -0.956 1.00 87.00 155 LEU A O 1
ATOM 1160 N N . THR A 1 156 ? -7.435 -5.634 -0.083 1.00 88.94 156 THR A N 1
ATOM 1161 C CA . THR A 1 156 ? -7.908 -6.880 -0.695 1.00 88.94 156 THR A CA 1
ATOM 1162 C C . THR A 1 156 ? -7.789 -6.824 -2.217 1.00 88.94 156 THR A C 1
ATOM 1164 O O . THR A 1 156 ? -7.298 -7.775 -2.814 1.00 88.94 156 THR A O 1
ATOM 1167 N N . GLY A 1 157 ? -8.157 -5.702 -2.844 1.00 85.31 157 GLY A N 1
ATOM 1168 C CA . GLY A 1 157 ? -8.018 -5.496 -4.286 1.00 85.31 157 GLY A CA 1
ATOM 1169 C C . GLY A 1 157 ? -6.566 -5.567 -4.763 1.00 85.31 157 GLY A C 1
ATOM 1170 O O . GLY A 1 157 ? -6.280 -6.238 -5.750 1.00 85.31 157 GLY A O 1
ATOM 1171 N N . ILE A 1 158 ? -5.632 -4.949 -4.033 1.00 85.06 158 ILE A N 1
ATOM 1172 C CA . ILE A 1 158 ? -4.197 -5.020 -4.355 1.00 85.06 158 ILE A CA 1
ATOM 1173 C C . ILE A 1 158 ? -3.705 -6.465 -4.267 1.00 85.06 158 ILE A C 1
ATOM 1175 O O . ILE A 1 158 ? -3.106 -6.957 -5.215 1.00 85.06 158 ILE A O 1
ATOM 1179 N N . PHE A 1 159 ? -3.987 -7.160 -3.163 1.00 81.44 159 PHE A N 1
ATOM 1180 C CA . PHE A 1 159 ? -3.558 -8.548 -2.975 1.00 81.44 159 PHE A CA 1
ATOM 1181 C C . PHE A 1 159 ? -4.218 -9.517 -3.958 1.00 81.44 159 PHE A C 1
ATOM 1183 O O . PHE A 1 159 ? -3.605 -10.513 -4.330 1.00 81.44 159 PHE A O 1
ATOM 1190 N N . PHE A 1 160 ? -5.444 -9.233 -4.396 1.00 83.12 160 PHE A N 1
ATOM 1191 C CA . PHE A 1 160 ? -6.110 -10.002 -5.441 1.00 83.12 160 PHE A CA 1
ATOM 1192 C C . PHE A 1 160 ? -5.374 -9.870 -6.782 1.00 83.12 160 PHE A C 1
ATOM 1194 O O . PHE A 1 160 ? -5.193 -10.863 -7.481 1.00 83.12 160 PHE A O 1
ATOM 1201 N N . LEU A 1 161 ? -4.914 -8.660 -7.120 1.00 80.94 161 LEU A N 1
ATOM 1202 C CA . LEU A 1 161 ? -4.166 -8.396 -8.351 1.00 80.94 161 LEU A CA 1
ATOM 1203 C C . LEU A 1 161 ? -2.726 -8.922 -8.300 1.00 80.94 161 LEU A C 1
ATOM 1205 O O . LEU A 1 161 ? -2.219 -9.373 -9.321 1.00 80.94 161 LEU A O 1
ATOM 1209 N N . THR A 1 162 ? -2.060 -8.854 -7.144 1.00 79.75 162 THR A N 1
ATOM 1210 C CA . THR A 1 162 ? -0.630 -9.187 -7.034 1.00 79.75 162 THR A CA 1
ATOM 1211 C C . THR A 1 162 ? -0.367 -10.627 -6.618 1.00 79.75 162 THR A C 1
ATOM 1213 O O . THR A 1 162 ? 0.497 -11.269 -7.201 1.00 79.75 162 THR A O 1
ATOM 1216 N N . ALA A 1 163 ? -1.090 -11.147 -5.624 1.00 78.56 163 ALA A N 1
ATOM 1217 C CA . ALA A 1 163 ? -0.889 -12.493 -5.081 1.00 78.56 163 ALA A CA 1
ATOM 1218 C C . ALA A 1 163 ? -1.891 -13.524 -5.638 1.00 78.56 163 ALA A C 1
ATOM 1220 O O . ALA A 1 163 ? -1.749 -14.724 -5.401 1.00 78.56 163 ALA A O 1
ATOM 1221 N N . GLY A 1 164 ? -2.871 -13.062 -6.420 1.00 79.25 164 GLY A N 1
ATOM 1222 C CA . GLY A 1 164 ? -3.827 -13.895 -7.137 1.00 79.25 164 GLY A CA 1
ATOM 1223 C C . GLY A 1 164 ? -5.184 -14.038 -6.448 1.00 79.25 164 GLY A C 1
ATOM 1224 O O . GLY A 1 164 ? -5.463 -13.506 -5.367 1.00 79.25 164 GLY A O 1
ATOM 1225 N N . THR A 1 165 ? -6.065 -14.788 -7.108 1.00 81.88 165 THR A N 1
ATOM 1226 C CA . THR A 1 165 ? -7.481 -14.896 -6.734 1.00 81.88 165 THR A CA 1
ATOM 1227 C C . THR A 1 165 ? -7.691 -15.581 -5.381 1.00 81.88 165 THR A C 1
ATOM 1229 O O . THR A 1 165 ? -8.577 -15.183 -4.624 1.00 81.88 165 THR A O 1
ATOM 1232 N N . GLY A 1 166 ? -6.852 -16.566 -5.039 1.00 82.25 166 GLY A N 1
ATOM 1233 C CA . GLY A 1 166 ? -6.940 -17.314 -3.781 1.00 82.25 166 GLY A CA 1
ATOM 1234 C C . GLY A 1 166 ? -6.677 -16.449 -2.545 1.00 82.25 166 GLY A C 1
ATOM 1235 O O . GLY A 1 166 ? -7.479 -16.436 -1.611 1.00 82.25 166 GLY A O 1
ATOM 1236 N N . THR A 1 167 ? -5.594 -15.669 -2.548 1.00 83.56 167 THR A N 1
ATOM 1237 C CA . THR A 1 167 ? -5.262 -14.750 -1.446 1.00 83.56 167 THR A CA 1
ATOM 1238 C C . THR A 1 167 ? -6.283 -13.630 -1.312 1.00 83.56 167 THR A C 1
ATOM 1240 O O . THR A 1 167 ? -6.670 -13.278 -0.196 1.00 83.56 167 THR A O 1
ATOM 1243 N N . GLY A 1 168 ? -6.768 -13.098 -2.435 1.00 85.19 168 GLY A N 1
ATOM 1244 C CA . GLY A 1 168 ? -7.800 -12.068 -2.414 1.00 85.19 168 GLY A CA 1
ATOM 1245 C C . GLY A 1 168 ? -9.139 -12.576 -1.866 1.00 85.19 168 GLY A C 1
ATOM 1246 O O . GLY A 1 168 ? -9.780 -11.865 -1.096 1.00 85.19 168 GLY A O 1
ATOM 1247 N N . ALA A 1 169 ? -9.537 -13.818 -2.163 1.00 87.69 169 ALA A N 1
ATOM 1248 C CA . ALA A 1 169 ? -10.753 -14.413 -1.602 1.00 87.69 169 ALA A CA 1
ATOM 1249 C C . ALA A 1 169 ? -10.680 -14.556 -0.071 1.00 87.69 169 ALA A C 1
ATOM 1251 O O . ALA A 1 169 ? -11.622 -14.190 0.632 1.00 87.69 169 ALA A O 1
ATOM 1252 N N . ILE A 1 170 ? -9.542 -15.015 0.462 1.00 91.31 170 ILE A N 1
ATOM 1253 C CA . ILE A 1 170 ? -9.328 -15.128 1.914 1.00 91.31 170 ILE A CA 1
ATOM 1254 C C . ILE A 1 170 ? -9.403 -13.745 2.579 1.00 91.31 170 ILE A C 1
ATOM 1256 O O . ILE A 1 170 ? -10.089 -13.575 3.588 1.00 91.31 170 ILE A O 1
ATOM 1260 N N . LEU A 1 171 ? -8.749 -12.735 1.999 1.00 90.62 171 LEU A N 1
ATOM 1261 C CA . LEU A 1 171 ? -8.788 -11.367 2.522 1.00 90.62 171 LEU A CA 1
ATOM 1262 C C . LEU A 1 171 ? -10.178 -10.731 2.430 1.00 90.62 171 LEU A C 1
ATOM 1264 O O . LEU A 1 171 ? -10.551 -9.975 3.326 1.00 90.62 171 LEU A O 1
ATOM 1268 N N . ALA A 1 172 ? -10.973 -11.063 1.412 1.00 90.31 172 ALA A N 1
ATOM 1269 C CA . ALA A 1 172 ? -12.361 -10.619 1.319 1.00 90.31 172 ALA A CA 1
ATOM 1270 C C . ALA A 1 172 ? -13.206 -11.178 2.475 1.00 90.31 172 ALA A C 1
ATOM 1272 O O . ALA A 1 172 ? -13.955 -10.430 3.105 1.00 90.31 172 ALA A O 1
ATOM 1273 N N . VAL A 1 173 ? -13.028 -12.460 2.818 1.00 93.56 173 VAL A N 1
ATOM 1274 C CA . VAL A 1 173 ? -13.694 -13.082 3.975 1.00 93.56 173 VAL A CA 1
ATOM 1275 C C . VAL A 1 173 ? -13.255 -12.418 5.281 1.00 93.56 173 VAL A C 1
ATOM 1277 O O . VAL A 1 173 ? -14.100 -12.080 6.108 1.00 93.56 173 VAL A O 1
ATOM 1280 N N . ILE A 1 174 ? -11.955 -12.159 5.457 1.00 93.00 174 ILE A N 1
ATOM 1281 C CA . ILE A 1 174 ? -11.430 -11.444 6.633 1.00 93.00 174 ILE A CA 1
ATOM 1282 C C . ILE A 1 174 ? -12.013 -10.027 6.714 1.00 93.00 174 ILE A C 1
ATOM 1284 O O . ILE A 1 174 ? -12.447 -9.594 7.780 1.00 93.00 174 ILE A O 1
ATOM 1288 N N . THR A 1 175 ? -12.069 -9.314 5.590 1.00 91.94 175 THR A N 1
ATOM 1289 C CA . THR A 1 175 ? -12.639 -7.964 5.504 1.00 91.94 175 THR A CA 1
ATOM 1290 C C . THR A 1 175 ? -14.109 -7.963 5.916 1.00 91.94 175 THR A C 1
ATOM 1292 O O . THR A 1 175 ? -14.524 -7.125 6.718 1.00 91.94 175 THR A O 1
ATOM 1295 N N . TRP A 1 176 ? -14.886 -8.934 5.433 1.00 93.06 176 TRP A N 1
ATOM 1296 C CA . TRP A 1 176 ? -16.288 -9.103 5.808 1.00 93.06 176 TRP A CA 1
ATOM 1297 C C . TRP A 1 176 ? -16.465 -9.448 7.295 1.00 93.06 176 TRP A C 1
ATOM 1299 O O . TRP A 1 176 ? -17.332 -8.876 7.964 1.00 93.06 176 TRP A O 1
ATOM 1309 N N . ALA A 1 177 ? -15.610 -10.313 7.847 1.00 92.19 177 ALA A N 1
ATOM 1310 C CA . ALA A 1 177 ? -15.622 -10.654 9.268 1.00 92.19 177 ALA A CA 1
ATOM 1311 C C . ALA A 1 177 ? -15.328 -9.430 10.152 1.00 92.19 177 ALA A C 1
ATOM 1313 O O . ALA A 1 177 ? -16.073 -9.157 11.095 1.00 92.19 177 ALA A O 1
ATOM 1314 N N . ILE A 1 178 ? -14.295 -8.644 9.819 1.00 92.31 178 ILE A N 1
ATOM 1315 C CA . ILE A 1 178 ? -13.951 -7.414 10.549 1.00 92.31 178 ILE A CA 1
ATOM 1316 C C . ILE A 1 178 ? -15.099 -6.403 10.473 1.00 92.31 178 ILE A C 1
ATOM 1318 O O . ILE A 1 178 ? -15.483 -5.842 11.499 1.00 92.31 178 ILE A O 1
ATOM 1322 N N . TYR A 1 179 ? -15.682 -6.191 9.288 1.00 92.25 179 TYR A N 1
ATOM 1323 C CA . TYR A 1 179 ? -16.833 -5.301 9.119 1.00 92.25 179 TYR A CA 1
ATOM 1324 C C . TYR A 1 179 ? -18.001 -5.702 10.030 1.00 92.25 179 TYR A C 1
ATOM 1326 O O . TYR A 1 179 ? -18.557 -4.863 10.741 1.00 92.25 179 TYR A O 1
ATOM 1334 N N . THR A 1 180 ? -18.328 -6.995 10.061 1.00 90.69 180 THR A N 1
ATOM 1335 C CA . THR A 1 180 ? -19.431 -7.530 10.868 1.00 90.69 180 THR A CA 1
ATOM 1336 C C . THR A 1 180 ? -19.177 -7.351 12.366 1.00 90.69 180 THR A C 1
ATOM 1338 O O . THR A 1 180 ? -20.065 -6.897 13.086 1.00 90.69 180 THR A O 1
ATOM 1341 N N . ILE A 1 181 ? -17.955 -7.620 12.841 1.00 90.88 181 ILE A N 1
ATOM 1342 C CA . ILE A 1 181 ? -17.569 -7.411 14.248 1.00 90.88 181 ILE A CA 1
ATOM 1343 C C . ILE A 1 181 ? -17.705 -5.936 14.642 1.00 90.88 181 ILE A C 1
ATOM 1345 O O . ILE A 1 181 ? -18.198 -5.624 15.725 1.00 90.88 181 ILE A O 1
ATOM 1349 N N . MET A 1 182 ? -17.300 -5.016 13.767 1.00 89.94 182 MET A N 1
ATOM 1350 C CA . MET A 1 182 ? -17.395 -3.582 14.043 1.00 89.94 182 MET A CA 1
ATOM 1351 C C . MET A 1 182 ? -18.840 -3.091 14.097 1.00 89.94 182 MET A C 1
ATOM 1353 O O . MET A 1 182 ? -19.174 -2.291 14.969 1.00 89.94 182 MET A O 1
ATOM 1357 N N . GLN A 1 183 ? -19.702 -3.581 13.203 1.00 88.44 183 GLN A N 1
ATOM 1358 C CA . GLN A 1 183 ? -21.132 -3.268 13.237 1.00 88.44 183 GLN A CA 1
ATOM 1359 C C . GLN A 1 183 ? -21.802 -3.823 14.495 1.00 88.44 183 GLN A C 1
ATOM 1361 O O . GLN A 1 183 ? -22.584 -3.127 15.140 1.00 88.44 183 GLN A O 1
ATOM 1366 N N . TYR A 1 184 ? -21.447 -5.045 14.892 1.00 89.00 184 TYR A N 1
ATOM 1367 C CA . TYR A 1 184 ? -21.923 -5.634 16.138 1.00 89.00 184 TYR A CA 1
ATOM 1368 C C . TYR A 1 184 ? -21.482 -4.816 17.363 1.00 89.00 184 TYR A C 1
ATOM 1370 O O . TYR A 1 184 ? -22.300 -4.489 18.220 1.00 89.00 184 TYR A O 1
ATOM 1378 N N . GLY A 1 185 ? -20.211 -4.402 17.419 1.00 87.25 185 GLY A N 1
ATOM 1379 C CA . GLY A 1 185 ? -19.700 -3.544 18.491 1.00 87.25 185 GLY A CA 1
ATOM 1380 C C . GLY A 1 185 ? -20.384 -2.174 18.549 1.00 87.25 185 GLY A C 1
ATOM 1381 O O . GLY A 1 185 ? -20.678 -1.685 19.639 1.00 87.25 185 GLY A O 1
ATOM 1382 N N . LYS A 1 186 ? -20.716 -1.586 17.392 1.00 88.00 186 LYS A N 1
ATOM 1383 C CA . LYS A 1 186 ? -21.530 -0.363 17.313 1.00 88.00 186 LYS A CA 1
ATOM 1384 C C . LYS A 1 186 ? -22.919 -0.575 17.916 1.00 88.00 186 LYS A C 1
ATOM 1386 O O . LYS A 1 186 ? -23.355 0.243 18.720 1.00 88.00 186 LYS A O 1
ATOM 1391 N N . ALA A 1 187 ? -23.598 -1.664 17.557 1.00 88.06 187 ALA A N 1
ATOM 1392 C CA . ALA A 1 187 ? -24.931 -1.968 18.077 1.00 88.06 187 ALA A CA 1
ATOM 1393 C C . ALA A 1 187 ? -24.933 -2.147 19.607 1.00 88.06 187 ALA A C 1
ATOM 1395 O O . ALA A 1 187 ? -25.816 -1.622 20.279 1.00 88.06 187 ALA A O 1
ATOM 1396 N N . LEU A 1 188 ? -23.915 -2.812 20.165 1.00 88.00 188 LEU A N 1
ATOM 1397 C CA . LEU A 1 188 ? -23.760 -2.962 21.617 1.00 88.00 188 LEU A CA 1
ATOM 1398 C C . LEU A 1 188 ? -23.534 -1.628 22.338 1.00 88.00 188 LEU A C 1
ATOM 1400 O O . LEU A 1 188 ? -24.047 -1.444 23.441 1.00 88.00 188 LEU A O 1
ATOM 1404 N N . GLN A 1 189 ? -22.774 -0.704 21.741 1.00 84.38 189 GLN A N 1
ATOM 1405 C CA . GLN A 1 189 ? -22.586 0.629 22.322 1.00 84.38 189 GLN A CA 1
ATOM 1406 C C . GLN A 1 189 ? -23.895 1.412 22.363 1.00 84.38 189 GLN A C 1
ATOM 1408 O O . GLN A 1 189 ? -24.219 1.966 23.404 1.00 84.38 189 GLN A O 1
ATOM 1413 N N . ILE A 1 190 ? -24.669 1.384 21.275 1.00 84.88 190 ILE A N 1
ATOM 1414 C CA . ILE A 1 190 ? -25.978 2.049 21.219 1.00 84.88 190 ILE A CA 1
ATOM 1415 C C . ILE A 1 190 ? -26.913 1.486 22.295 1.00 84.88 190 ILE A C 1
ATOM 1417 O O . ILE A 1 190 ? -27.489 2.251 23.056 1.00 84.88 190 ILE A O 1
ATOM 1421 N N . GLN A 1 191 ? -27.008 0.158 22.418 1.00 82.94 191 GLN A N 1
ATOM 1422 C CA . GLN A 1 191 ? -27.847 -0.469 23.447 1.00 82.94 191 GLN A CA 1
ATOM 1423 C C . GLN A 1 191 ? -27.400 -0.119 24.869 1.00 82.94 191 GLN A C 1
ATOM 1425 O O . GLN A 1 191 ? -28.239 0.101 25.734 1.00 82.94 191 GLN A O 1
ATOM 1430 N N . SER A 1 192 ? -26.089 -0.057 25.114 1.00 79.25 192 SER A N 1
ATOM 1431 C CA . SER A 1 192 ? -25.560 0.306 26.433 1.00 79.25 192 SER A CA 1
ATOM 1432 C C . SER A 1 192 ? -25.905 1.755 26.790 1.00 79.25 192 SER A C 1
ATOM 1434 O O . SER A 1 192 ? -26.345 2.004 27.910 1.00 79.25 192 SER A O 1
ATOM 1436 N N . ASP A 1 193 ? -25.775 2.678 25.832 1.00 74.38 193 ASP A N 1
ATOM 1437 C CA . ASP A 1 193 ? -26.117 4.096 26.002 1.00 74.38 193 ASP A CA 1
ATOM 1438 C C . ASP A 1 193 ? -27.633 4.326 26.161 1.00 74.38 193 ASP A C 1
ATOM 1440 O O . ASP A 1 193 ? -28.032 5.267 26.836 1.00 74.38 193 ASP A O 1
ATOM 1444 N N . GLU A 1 194 ? -28.487 3.476 25.579 1.00 71.94 194 GLU A N 1
ATOM 1445 C CA . GLU A 1 194 ? -29.954 3.551 25.728 1.00 71.94 194 GLU A CA 1
ATOM 1446 C C . GLU A 1 194 ? -30.473 2.971 27.059 1.00 71.94 194 GLU A C 1
ATOM 1448 O O . GLU A 1 194 ? -31.606 3.250 27.452 1.00 71.94 194 GLU A O 1
ATOM 1453 N N . THR A 1 195 ? -29.675 2.149 27.750 1.00 64.94 195 THR A N 1
ATOM 1454 C CA . THR A 1 195 ? -30.054 1.497 29.024 1.00 64.94 195 THR A CA 1
ATOM 1455 C C . THR A 1 195 ? -29.547 2.199 30.289 1.00 64.94 195 THR A C 1
ATOM 1457 O O . THR A 1 195 ? -29.918 1.785 31.391 1.00 64.94 195 THR A O 1
ATOM 1460 N N . LEU A 1 196 ? -28.706 3.227 30.143 1.00 51.06 196 LEU A N 1
ATOM 1461 C CA . LEU A 1 196 ? -28.156 4.065 31.220 1.00 51.06 196 LEU A CA 1
ATOM 1462 C C . LEU A 1 196 ? -28.937 5.376 31.364 1.00 51.06 196 LEU A C 1
ATOM 1464 O O . LEU A 1 196 ? -29.069 5.829 32.525 1.00 51.06 196 LEU A O 1
#

Secondary structure (DSSP, 8-state):
-HHHHHHHHHHHHHHHHHHHHHHHHHHHHHHHHHHHHHHHHHHHHHTHHHHHHHHHHHHTTSS-TT----S-TTS------GGG---S-HHHHHHHHH-HHHHHHHHHHHHHHHHHHHHHHHHHHHHHHHHHHHHHSSS-SHHHHHHHHHHHHHHHHHHHHHT-HHHHHHHHHHHHHHHHHHHHHHHHHHHHHHH-

Foldseek 3Di:
DPPVVVVLVVLLVVLVVLLVVLVVLLVVLLVLLVVLLVVLVVLLVCQVVNQVVVVVCVVVVVDDPPDDPPDPPLDPPDPPDLVPDPDPDVVVNVSCVRGVPSVVSSVVSNVSSVVSNLSSVLSVLSSQLSVVCSVVSHCLDPSNLVSVLVSLLSVLVVCCVPVHPVSSVVSVVVSVVVSVVSPVVNVVVVVVVVVD

Sequence (196 aa):
MTNENEKLLKVKKSCKAVCIVARILMIFMIIGTVAALIGGGKIWSMGSDFDAAFAQLEANGVVTTGDSFGGSSVFHLDKFDPDNIQTSVPAIREKLDTCPQSFVYSVYLFMTAGVCAVLALVMGLVIATFKAIIKNNTPFCDPAISMMTITLIVLTGIFFLTAGTGTGAILAVITWAIYTIMQYGKALQIQSDETL

pLDDT: mean 75.69, std 17.03, range [30.53, 93.56]

Radius of gyration: 23.83 Å; chains: 1; bounding box: 62×30×72 Å